Protein AF-0000000075414930 (afdb_homodimer)

Sequence (218 aa):
MKMVICTELYMNYPSLMFMSLPVRLTITGFEFSATAVVAYLRNRVNFCFLEPKNPEESHLKEVYIESEIGDKEKQVLKNVGKLEKFIIDQLRKIIDEDFVFPSYHSIELMKMVICTELYMNYPSLMFMSLPVRLTITGFEFSATAVVAYLRNRVNFCFLEPKNPEESHLKEVYIESEIGDKEKQVLKNVGKLEKFIIDQLRKIIDEDFVFPSYHSIEL

Solvent-accessible surface area (backbone atoms only — not comparable to full-atom values): 11566 Å² total; per-residue (Å²): 106,47,40,39,40,33,35,35,33,35,42,72,54,94,73,75,56,58,54,63,59,39,32,39,37,34,50,75,29,32,36,35,51,49,43,32,39,36,32,50,53,97,66,24,43,35,39,26,27,55,73,51,94,52,78,91,48,64,51,67,36,74,74,38,66,44,35,36,38,48,52,83,94,52,74,64,49,65,58,51,62,70,59,45,53,49,52,51,52,48,52,50,47,49,45,56,62,52,34,18,62,90,32,58,46,78,42,77,113,107,46,41,39,40,33,35,34,34,35,41,72,54,94,71,76,55,58,53,65,59,40,30,40,36,34,49,76,30,34,36,35,50,49,43,30,40,35,31,51,54,97,68,24,43,35,38,26,27,54,74,50,93,52,77,92,46,64,51,68,36,74,73,37,65,44,35,36,38,49,53,84,93,53,74,63,49,66,57,53,61,70,58,45,52,49,51,52,53,48,52,50,47,49,46,56,62,52,35,17,62,90,30,60,48,78,43,77,113

Nearest PDB structures (foldseek):
  5h5a-assembly4_D  TM=6.092E-01  e=1.979E-04  Kluyveromyces lactis NRRL Y-1140
  5gyd-assembly2_D  TM=6.772E-01  e=5.408E-04  Saccharomyces cerevisiae S288C
  5gyd-assembly1_B  TM=6.536E-01  e=6.762E-04  Saccharomyces cerevisiae S288C
  5h5a-assembly4_D  TM=6.102E-01  e=1.969E-04  Kluyveromyces lactis NRRL Y-1140
  5gyd-assembly2_D  TM=6.774E-01  e=7.487E-04  Saccharomyces cerevisiae S288C

pLDDT: mean 85.49, std 13.08, range [46.28, 97.0]

Secondary structure (DSSP, 8-state):
-EEEEEEEEEE-SSS--B----EEEEEEEEEEEEEEEEEEETTEEEEEEPPPSSTTS-SEEEEEEEEEES-TTS--EE--HHHHHHHHHHHHHHHHHHTBTT--EEEE-/-EEEEEEEEEE-SSS--B----EEEEEEEEEEEEEEEEEEETTEEEEEEPPPSSTTS-SEEEEEEEEEES-TTS--EE--HHHHHHHHHHHHHHHHHHTBTT--EEEE-

Radius of gyration: 18.95 Å; Cα contacts (8 Å, |Δi|>4): 459; chains: 2; bounding box: 39×65×50 Å

Foldseek 3Di:
DWDKDWDFAFDVDPPRPGPGFTKIKTWDDKAADFDKDWDDDPQKIKIATEQDPDNVDFRIPDIDMKMWTDDPVDDIDICPPVVVVVVVVVVRVCNCPAGYPPHIDMDGD/DWDKDWDFAFDPDPPRPGPGFTKIKTKDDKAADFDKDWDDDPQKIKIATEQDPDNVDFRIPDIDMKMWTDDPVDDIDICPPVVVVVVVVVVRVCNCPAGYPPHIDMDGD

Organism: Rhizophagus irregularis (strain DAOM 181602 / DAOM 197198 / MUCL 43194) (NCBI:txid747089)

InterPro domains:
  IPR027532 Mitochondrial distribution and morphology protein 12 [PF26544] (2-50)
  IPR027532 Mitochondrial distribution and morphology protein 12 [PF26544] (60-107)
  IPR027532 Mitochondrial distribution and morphology protein 12 [PTHR28204] (2-108)
  IPR031468 Synaptotagmin-like mitochondrial-lipid-binding domain [PS51847] (1-109)

Structure (mmCIF, N/CA/C/O backbone):
data_AF-0000000075414930-model_v1
#
loop_
_entity.id
_entity.type
_entity.pdbx_description
1 polymer 'SMP-LTD domain-containing protein'
#
loop_
_atom_site.group_PDB
_atom_site.id
_atom_site.type_symbol
_atom_site.label_atom_id
_atom_site.label_alt_id
_atom_site.label_comp_id
_atom_site.label_asym_id
_atom_site.label_entity_id
_atom_site.label_seq_id
_atom_site.pdbx_PDB_ins_code
_atom_site.Cartn_x
_atom_site.Cartn_y
_atom_site.Cartn_z
_atom_site.occupancy
_atom_site.B_iso_or_equiv
_atom_site.auth_seq_id
_atom_site.auth_comp_id
_atom_site.auth_asym_id
_atom_site.auth_atom_id
_atom_site.pdbx_PDB_model_num
ATOM 1 N N . MET A 1 1 ? 3.076 -6.59 13.852 1 91 1 MET A N 1
ATOM 2 C CA . MET A 1 1 ? 2.791 -5.695 12.734 1 91 1 MET A CA 1
ATOM 3 C C . MET A 1 1 ? 2.58 -4.266 13.219 1 91 1 MET A C 1
ATOM 5 O O . MET A 1 1 ? 1.853 -4.035 14.188 1 91 1 MET A O 1
ATOM 9 N N . LYS A 1 2 ? 3.371 -3.324 12.68 1 92.12 2 LYS A N 1
ATOM 10 C CA . LYS A 1 2 ? 3.318 -1.921 13.078 1 92.12 2 LYS A CA 1
ATOM 11 C C . LYS A 1 2 ? 3.336 -1.001 11.859 1 92.12 2 LYS A C 1
ATOM 13 O O . LYS A 1 2 ? 4.121 -1.207 10.93 1 92.12 2 LYS A O 1
ATOM 18 N N . MET A 1 3 ? 2.4 0.015 11.859 1 94.31 3 MET A N 1
ATOM 19 C CA . MET A 1 3 ? 2.359 1.008 10.789 1 94.31 3 MET A CA 1
ATOM 20 C C . MET A 1 3 ? 2.197 2.414 11.359 1 94.31 3 MET A C 1
ATOM 22 O O . MET A 1 3 ? 1.184 2.721 11.992 1 94.31 3 MET A O 1
ATOM 26 N N . VAL A 1 4 ? 3.199 3.283 11.039 1 94.94 4 VAL A N 1
ATOM 27 C CA . VAL A 1 4 ? 3.168 4.664 11.508 1 94.94 4 VAL A CA 1
ATOM 28 C C . VAL A 1 4 ? 3.439 5.609 10.336 1 94.94 4 VAL A C 1
ATOM 30 O O . VAL A 1 4 ? 4.434 5.457 9.625 1 94.94 4 VAL A O 1
ATOM 33 N N . ILE A 1 5 ? 2.531 6.504 10.164 1 93.44 5 ILE A N 1
ATOM 34 C CA . ILE A 1 5 ? 2.684 7.5 9.109 1 93.44 5 ILE A CA 1
ATOM 35 C C . ILE A 1 5 ? 2.631 8.906 9.719 1 93.44 5 ILE A C 1
ATOM 37 O O . ILE A 1 5 ? 1.715 9.227 10.477 1 93.44 5 ILE A O 1
ATOM 41 N N . CYS A 1 6 ? 3.561 9.711 9.414 1 89.5 6 CYS A N 1
ATOM 42 C CA . CYS A 1 6 ? 3.549 11.133 9.75 1 89.5 6 CYS A CA 1
ATOM 43 C C . CYS A 1 6 ? 3.314 11.984 8.508 1 89.5 6 CYS A C 1
ATOM 45 O O . CYS A 1 6 ? 3.637 11.57 7.395 1 89.5 6 CYS A O 1
ATOM 47 N N . THR A 1 7 ? 2.711 13.117 8.742 1 87.44 7 THR A N 1
ATOM 48 C CA . THR A 1 7 ? 2.375 13.898 7.551 1 87.44 7 THR A CA 1
ATOM 49 C C . THR A 1 7 ? 2.982 15.297 7.629 1 87.44 7 THR A C 1
ATOM 51 O O . THR A 1 7 ? 3.174 15.836 8.719 1 87.44 7 THR A O 1
ATOM 54 N N . GLU A 1 8 ? 3.373 15.727 6.43 1 79.06 8 GLU A N 1
ATOM 55 C CA . GLU A 1 8 ? 3.627 17.141 6.188 1 79.06 8 GLU A CA 1
ATOM 56 C C . GLU A 1 8 ? 2.66 17.703 5.152 1 79.06 8 GLU A C 1
ATOM 58 O O . GLU A 1 8 ? 2.502 17.141 4.07 1 79.06 8 GLU A O 1
ATOM 63 N N . LEU A 1 9 ? 1.907 18.734 5.527 1 73.19 9 LEU A N 1
ATOM 64 C CA . LEU A 1 9 ? 0.874 19.281 4.656 1 73.19 9 LEU A CA 1
ATOM 65 C C . LEU A 1 9 ? 1.37 20.547 3.947 1 73.19 9 LEU A C 1
ATOM 67 O O . LEU A 1 9 ? 1.964 21.422 4.578 1 73.19 9 LEU A O 1
ATOM 71 N N . TYR A 1 10 ? 1.312 20.469 2.52 1 69.38 10 TYR A N 1
ATOM 7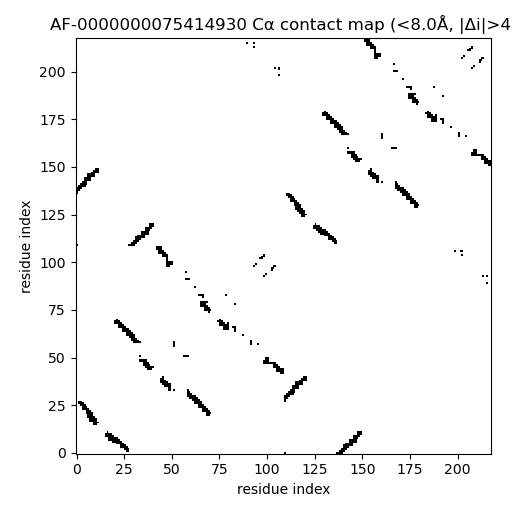2 C CA . TYR A 1 10 ? 1.642 21.641 1.718 1 69.38 10 TYR A CA 1
ATOM 73 C C . TYR A 1 10 ? 0.409 22.172 0.993 1 69.38 10 TYR A C 1
ATOM 75 O O . TYR A 1 10 ? -0.336 21.406 0.382 1 69.38 10 TYR A O 1
ATOM 83 N N . MET A 1 11 ? -0.111 23.359 1.287 1 60.22 11 MET A N 1
ATOM 84 C CA . MET A 1 11 ? -1.238 23.984 0.598 1 60.22 11 MET A CA 1
ATOM 85 C C . MET A 1 11 ? -0.773 25.156 -0.257 1 60.22 11 MET A C 1
ATOM 87 O O . MET A 1 11 ? 0.213 25.812 0.072 1 60.22 11 MET A O 1
ATOM 91 N N . ASN A 1 12 ? -0.98 25.141 -1.699 1 56.88 12 ASN A N 1
ATOM 92 C CA . ASN A 1 12 ? -0.657 26.281 -2.547 1 56.88 12 ASN A CA 1
ATOM 93 C C . ASN A 1 12 ? -1.523 27.5 -2.211 1 56.88 12 ASN A C 1
ATOM 95 O O . ASN A 1 12 ? -2.58 27.688 -2.811 1 56.88 12 ASN A O 1
ATOM 99 N N . TYR A 1 13 ? -2.135 27.812 -1.209 1 50.53 13 TYR A N 1
ATOM 100 C CA . TYR A 1 13 ? -2.625 29.188 -1.205 1 50.53 13 TYR A CA 1
ATOM 101 C C . TYR A 1 13 ? -1.525 30.156 -1.614 1 50.53 13 TYR A C 1
ATOM 103 O O . TYR A 1 13 ? -0.339 29.812 -1.557 1 50.53 13 TYR A O 1
ATOM 111 N N . PRO A 1 14 ? -1.847 31.672 -1.821 1 48.75 14 PRO A N 1
ATOM 112 C CA . PRO A 1 14 ? -0.741 32.531 -2.254 1 48.75 14 PRO A CA 1
ATOM 113 C C . PRO A 1 14 ? 0.62 32.031 -1.78 1 48.75 14 PRO A C 1
ATOM 115 O O . PRO A 1 14 ? 1.526 31.828 -2.594 1 48.75 14 PRO A O 1
ATOM 118 N N . SER A 1 15 ? 1.291 32.562 -0.778 1 46.41 15 SER A N 1
ATOM 119 C CA . SER A 1 15 ? 2.672 32.312 -0.384 1 46.41 15 SER A CA 1
ATOM 120 C C . SER A 1 15 ? 2.859 30.859 0.04 1 46.41 15 SER A C 1
ATOM 122 O O . SER A 1 15 ? 1.975 30.266 0.664 1 46.41 15 SER A O 1
ATOM 124 N N . LEU A 1 16 ? 3.619 29.875 -0.662 1 46.28 16 LEU A N 1
ATOM 125 C CA . LEU A 1 16 ? 4.082 28.5 -0.523 1 46.28 16 LEU A CA 1
ATOM 126 C C . LEU A 1 16 ? 4.16 28.094 0.946 1 46.28 16 LEU A C 1
ATOM 128 O O . LEU A 1 16 ? 5.168 27.547 1.391 1 46.28 16 LEU A O 1
ATOM 132 N N . MET A 1 17 ? 3.611 28.891 1.815 1 47.84 17 MET A N 1
ATOM 133 C CA . MET A 1 17 ? 3.934 28.531 3.195 1 47.84 17 MET A CA 1
ATOM 134 C C . MET A 1 17 ? 3.373 27.156 3.551 1 47.84 17 MET A C 1
ATOM 136 O O . MET A 1 17 ? 2.197 26.891 3.307 1 47.84 17 MET A O 1
ATOM 140 N N . PHE A 1 18 ? 4.242 26.188 3.584 1 49.25 18 PHE A N 1
ATOM 141 C CA . PHE A 1 18 ? 4.043 24.828 4.078 1 49.25 18 PHE A CA 1
ATOM 142 C C . PHE A 1 18 ? 3.553 24.844 5.52 1 49.25 18 PHE A C 1
ATOM 144 O O . PHE A 1 18 ? 4.094 25.562 6.359 1 49.25 18 PHE A O 1
ATOM 151 N N . MET A 1 19 ? 2.324 24.969 5.836 1 53.91 19 MET A N 1
ATOM 152 C CA . MET A 1 19 ? 2.004 24.672 7.227 1 53.91 19 MET A CA 1
ATOM 153 C C . MET A 1 19 ? 2.098 23.172 7.496 1 53.91 19 MET A C 1
ATOM 155 O O . MET A 1 19 ? 1.591 22.375 6.719 1 53.91 19 MET A O 1
ATOM 159 N N . SER A 1 20 ? 3.236 22.766 8.062 1 54.75 20 SER A N 1
ATOM 160 C CA . SER A 1 20 ? 3.459 21.391 8.469 1 54.75 20 SER A CA 1
ATOM 161 C C . SER A 1 20 ? 2.535 20.984 9.617 1 54.75 20 SER A C 1
ATOM 163 O O . SER A 1 20 ? 2.623 21.547 10.711 1 54.75 20 SER A O 1
ATOM 165 N N . LEU A 1 21 ? 1.219 20.891 9.484 1 67.88 21 LEU A N 1
ATOM 166 C CA . LEU A 1 21 ? 0.485 20.234 10.562 1 67.88 21 LEU A CA 1
ATOM 167 C C . LEU A 1 21 ? 0.916 18.781 10.711 1 67.88 21 LEU A C 1
ATOM 169 O O . LEU A 1 21 ? 0.531 17.922 9.906 1 67.88 21 LEU A O 1
ATOM 173 N N . PRO A 1 22 ? 1.883 18.672 11.688 1 77.56 22 PRO A N 1
ATOM 174 C CA . PRO A 1 22 ? 2.35 17.297 11.867 1 77.56 22 PRO A CA 1
ATOM 175 C C . PRO A 1 22 ? 1.245 16.359 12.336 1 77.56 22 PRO A C 1
ATOM 177 O O . PRO A 1 22 ? 0.6 16.625 13.359 1 77.56 22 PRO A O 1
ATOM 180 N N . VAL A 1 23 ? 0.784 15.516 11.586 1 87.5 23 VAL A N 1
ATOM 181 C CA . VAL A 1 23 ? -0.177 14.477 11.93 1 87.5 23 VAL A CA 1
ATOM 182 C C . VAL A 1 23 ? 0.527 13.117 12 1 87.5 23 VAL A C 1
ATOM 184 O O . VAL A 1 23 ? 1.297 12.766 11.102 1 87.5 23 VAL A O 1
ATOM 187 N N . ARG A 1 24 ? 0.397 12.586 13.141 1 91.25 24 ARG A N 1
ATOM 188 C CA . ARG A 1 24 ? 0.875 11.219 13.289 1 91.25 24 ARG A CA 1
ATOM 189 C C . ARG A 1 24 ? -0.285 10.227 13.266 1 91.25 24 ARG A C 1
ATOM 191 O O . ARG A 1 24 ? -1.223 10.336 14.055 1 91.25 24 ARG A O 1
ATOM 198 N N . LEU A 1 25 ? -0.209 9.328 12.359 1 94.81 25 LEU A N 1
ATOM 199 C CA . LEU A 1 25 ? -1.215 8.273 12.234 1 94.81 25 LEU A CA 1
ATOM 200 C C . LEU A 1 25 ? -0.625 6.914 12.578 1 94.81 25 LEU A C 1
ATOM 202 O O . LEU A 1 25 ? 0.429 6.539 12.062 1 94.81 25 LEU A O 1
ATOM 206 N N . THR A 1 26 ? -1.233 6.266 13.477 1 95.88 26 THR A N 1
ATOM 207 C CA . THR A 1 26 ? -0.878 4.891 13.805 1 95.88 26 THR A CA 1
ATOM 208 C C . THR A 1 26 ? -2.018 3.939 13.461 1 95.88 26 THR A C 1
ATOM 210 O O . THR A 1 26 ? -3.119 4.055 14 1 95.88 26 THR A O 1
ATOM 213 N N . ILE A 1 27 ? -1.686 3.047 12.539 1 96.19 27 ILE A N 1
ATOM 214 C CA . ILE A 1 27 ? -2.68 2.027 12.219 1 96.19 27 ILE A CA 1
ATOM 215 C C . ILE A 1 27 ? -2.557 0.865 13.203 1 96.19 27 ILE A C 1
ATOM 217 O O . ILE A 1 27 ? -1.531 0.181 13.242 1 96.19 27 ILE A O 1
ATOM 221 N N . THR A 1 28 ? -3.639 0.605 13.938 1 95.06 28 THR A N 1
ATOM 222 C CA . THR A 1 28 ? -3.57 -0.371 15.023 1 95.06 28 THR A CA 1
ATOM 223 C C . THR A 1 28 ? -4.301 -1.654 14.641 1 95.06 28 THR A C 1
ATOM 225 O O . THR A 1 28 ? -4.176 -2.674 15.32 1 95.06 28 THR A O 1
ATOM 228 N N . GLY A 1 29 ? -5.012 -1.646 13.633 1 94.94 29 GLY A N 1
ATOM 229 C CA . GLY A 1 29 ? -5.719 -2.818 13.141 1 94.94 29 GLY A CA 1
ATOM 230 C C . GLY A 1 29 ? -6.184 -2.68 11.703 1 94.94 29 GLY A C 1
ATOM 231 O O . GLY A 1 29 ? -6.527 -1.583 11.258 1 94.94 29 GLY A O 1
ATOM 232 N N . PHE A 1 30 ? -6.129 -3.873 11.039 1 96.12 30 PHE A N 1
ATOM 233 C CA . PHE A 1 30 ? -6.758 -3.953 9.727 1 96.12 30 PHE A CA 1
ATOM 234 C C . PHE A 1 30 ? -6.852 -5.402 9.258 1 96.12 30 PHE A C 1
ATOM 236 O O . PHE A 1 30 ? -6.188 -6.281 9.805 1 96.12 30 PHE A O 1
ATOM 243 N N . GLU A 1 31 ? -7.742 -5.574 8.273 1 96.56 31 GLU A N 1
ATOM 244 C CA . GLU A 1 31 ? -7.816 -6.828 7.527 1 96.56 31 GLU A CA 1
ATOM 245 C C . GLU A 1 31 ? -7.742 -6.574 6.023 1 96.56 31 GLU A C 1
ATOM 247 O O . GLU A 1 31 ? -8.508 -5.773 5.488 1 96.56 31 GLU A O 1
ATOM 252 N N . PHE A 1 32 ? -6.793 -7.254 5.391 1 96.5 32 PHE A N 1
ATOM 253 C CA . PHE A 1 32 ? -6.641 -7.137 3.945 1 96.5 32 PHE A CA 1
ATOM 254 C C . PHE A 1 32 ? -6.598 -8.516 3.293 1 96.5 32 PHE A C 1
ATOM 256 O O . PHE A 1 32 ? -5.832 -9.383 3.715 1 96.5 32 PHE A O 1
ATOM 263 N N . SER A 1 33 ? -7.395 -8.758 2.357 1 95 33 SER A N 1
ATOM 264 C CA . SER A 1 33 ? -7.414 -9.984 1.569 1 95 33 SER A CA 1
ATOM 265 C C . SER A 1 33 ? -7.727 -9.695 0.104 1 95 33 SER A C 1
ATOM 267 O O . SER A 1 33 ? -8.672 -8.969 -0.202 1 95 33 SER A O 1
ATOM 269 N N . ALA A 1 34 ? -6.926 -10.227 -0.75 1 94.44 34 ALA A N 1
ATOM 270 C CA . ALA A 1 34 ? -7.113 -9.969 -2.176 1 94.44 34 ALA A CA 1
ATOM 271 C C . ALA A 1 34 ? -6.527 -11.094 -3.021 1 94.44 34 ALA A C 1
ATOM 273 O O . ALA A 1 34 ? -5.691 -11.867 -2.545 1 94.44 34 ALA A O 1
ATOM 274 N N . THR A 1 35 ? -7.008 -11.234 -4.172 1 90.88 35 THR A N 1
ATOM 275 C CA . THR A 1 35 ? -6.418 -12.109 -5.18 1 90.88 35 THR A CA 1
ATOM 276 C C . THR A 1 35 ? -5.625 -11.297 -6.199 1 90.88 35 THR A C 1
ATOM 278 O O . THR A 1 35 ? -6.176 -10.406 -6.848 1 90.88 35 THR A O 1
ATOM 281 N N . ALA A 1 36 ? -4.414 -11.602 -6.312 1 91.88 36 ALA A N 1
ATOM 282 C CA . ALA A 1 36 ? -3.545 -10.914 -7.266 1 91.88 36 ALA A CA 1
ATOM 283 C C . ALA A 1 36 ? -3.385 -11.727 -8.547 1 91.88 36 ALA A C 1
ATOM 285 O O . ALA A 1 36 ? -3.266 -12.953 -8.508 1 91.88 36 ALA A O 1
ATOM 286 N N . VAL A 1 37 ? -3.455 -11.016 -9.617 1 88.38 37 VAL A N 1
ATOM 287 C CA . VAL A 1 37 ? -3.109 -11.578 -10.922 1 88.38 37 VAL A CA 1
ATOM 288 C C . VAL A 1 37 ? -1.703 -11.141 -11.32 1 88.38 37 VAL A C 1
ATOM 290 O O . VAL A 1 37 ? -1.386 -9.945 -11.273 1 88.38 37 VAL A O 1
ATOM 293 N N . VAL A 1 38 ? -0.914 -12.148 -11.609 1 87.38 38 VAL A N 1
ATOM 294 C CA . VAL A 1 38 ? 0.469 -11.867 -11.984 1 87.38 38 VAL A CA 1
ATOM 295 C C . VAL A 1 38 ? 0.742 -12.383 -13.391 1 87.38 38 VAL A C 1
ATOM 297 O O . VAL A 1 38 ? 0.419 -13.531 -13.719 1 87.38 38 VAL A O 1
ATOM 300 N N . ALA A 1 39 ? 1.22 -11.477 -14.188 1 84.5 39 ALA A N 1
ATOM 301 C CA . ALA A 1 39 ? 1.587 -11.852 -15.547 1 84.5 39 ALA A CA 1
ATOM 302 C C . ALA A 1 39 ? 3.055 -11.539 -15.828 1 84.5 39 ALA A C 1
ATOM 304 O O . ALA A 1 39 ? 3.559 -10.484 -15.422 1 84.5 39 ALA A O 1
ATOM 305 N N . TYR A 1 40 ? 3.678 -12.461 -16.328 1 82.38 40 TYR A N 1
ATOM 306 C CA . TYR A 1 40 ? 5.059 -12.273 -16.766 1 82.38 40 TYR A CA 1
ATOM 307 C C . TYR A 1 40 ? 5.141 -12.07 -18.266 1 82.38 40 TYR A C 1
ATOM 309 O O . TYR A 1 40 ? 4.84 -12.977 -19.047 1 82.38 40 TYR A O 1
ATOM 317 N N . LEU A 1 41 ? 5.461 -10.805 -18.625 1 78.81 41 LEU A N 1
ATOM 318 C CA . LEU A 1 41 ? 5.555 -10.445 -20.031 1 78.81 41 LEU A CA 1
ATOM 319 C C . LEU A 1 41 ? 6.852 -9.688 -20.312 1 78.81 41 LEU A C 1
ATOM 321 O O . LEU A 1 41 ? 7.113 -8.648 -19.719 1 78.81 41 LEU A O 1
ATOM 325 N N . ARG A 1 42 ? 7.746 -10.086 -21.391 1 80.31 42 ARG A N 1
ATOM 326 C CA . ARG A 1 42 ? 8.945 -9.391 -21.844 1 80.31 42 ARG A CA 1
ATOM 327 C C . ARG A 1 42 ? 9.805 -8.945 -20.672 1 80.31 42 ARG A C 1
ATOM 329 O O . ARG A 1 42 ? 10.156 -7.773 -20.562 1 80.31 42 ARG A O 1
ATOM 336 N N . ASN A 1 43 ? 10.117 -9.688 -19.703 1 83.19 43 ASN A N 1
ATOM 337 C CA . ASN A 1 43 ? 11.031 -9.461 -18.578 1 83.19 43 ASN A CA 1
ATOM 338 C C . ASN A 1 43 ? 10.391 -8.586 -17.5 1 83.19 43 ASN A C 1
ATOM 340 O O . ASN A 1 43 ? 11.094 -7.961 -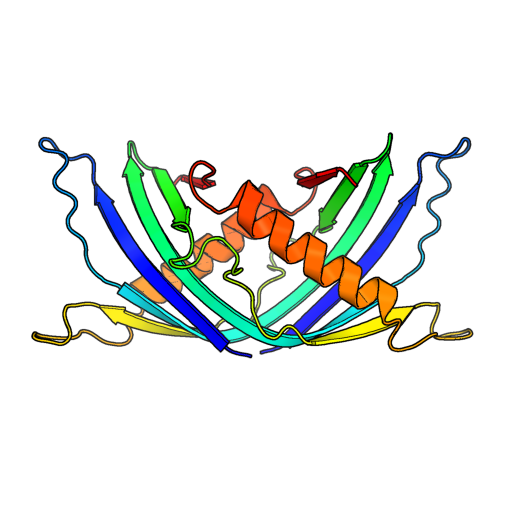16.703 1 83.19 43 ASN A O 1
ATOM 344 N N . ARG A 1 44 ? 9.062 -8.438 -17.641 1 84.62 44 ARG A N 1
ATOM 345 C CA . ARG A 1 44 ? 8.344 -7.648 -16.641 1 84.62 44 ARG A CA 1
ATOM 346 C C . ARG A 1 44 ? 7.293 -8.492 -15.93 1 84.62 44 ARG A C 1
ATOM 348 O O . ARG A 1 44 ? 6.723 -9.406 -16.516 1 84.62 44 ARG A O 1
ATOM 355 N N . VAL A 1 45 ? 7.23 -8.242 -14.75 1 85.88 45 VAL A N 1
ATOM 356 C CA . VAL A 1 45 ? 6.125 -8.789 -13.977 1 85.88 45 VAL A CA 1
ATOM 357 C C . VAL A 1 45 ? 5.047 -7.727 -13.781 1 85.88 45 VAL A C 1
ATOM 359 O O . VAL A 1 45 ? 5.32 -6.645 -13.258 1 85.88 45 VAL A O 1
ATOM 362 N N . ASN A 1 46 ? 3.857 -7.988 -14.281 1 87.94 46 ASN A N 1
ATOM 363 C CA . ASN A 1 46 ? 2.691 -7.129 -14.102 1 87.94 46 ASN A CA 1
ATOM 364 C C . ASN A 1 46 ? 1.736 -7.695 -13.055 1 87.94 46 ASN A C 1
ATOM 366 O O . ASN A 1 46 ? 1.503 -8.906 -13.008 1 87.94 46 ASN A O 1
ATOM 370 N N . PHE A 1 47 ? 1.316 -6.828 -12.195 1 90.56 47 PHE A N 1
ATOM 371 C CA . PHE A 1 47 ? 0.461 -7.34 -11.133 1 90.56 47 PHE A CA 1
ATOM 372 C C . PHE A 1 47 ? -0.691 -6.379 -10.859 1 90.56 47 PHE A C 1
ATOM 374 O O . PHE A 1 47 ? -0.522 -5.16 -10.93 1 90.56 47 PHE A O 1
ATOM 381 N N . CYS A 1 48 ? -1.897 -6.926 -10.609 1 92.62 48 CYS A N 1
ATOM 382 C CA . CYS A 1 48 ? -3.053 -6.195 -10.102 1 92.62 48 CYS A CA 1
ATOM 383 C C . CYS A 1 48 ? -3.908 -7.086 -9.203 1 92.62 48 CYS A C 1
ATOM 385 O O . CYS A 1 48 ? -3.689 -8.297 -9.133 1 92.62 48 CYS A O 1
ATOM 387 N N . PHE A 1 49 ? -4.742 -6.488 -8.469 1 94.5 49 PHE A N 1
ATOM 388 C CA . PHE A 1 49 ? -5.73 -7.27 -7.734 1 94.5 49 PHE A CA 1
ATOM 389 C C . PHE A 1 49 ? -7.016 -7.418 -8.547 1 94.5 49 PHE A C 1
ATOM 391 O O . PHE A 1 49 ? -7.418 -6.492 -9.25 1 94.5 49 PHE A O 1
ATOM 398 N N . LEU A 1 50 ? -7.645 -8.547 -8.422 1 92.75 50 LEU A N 1
ATOM 399 C CA . LEU A 1 50 ? -8.992 -8.703 -8.953 1 92.75 50 LEU A CA 1
ATOM 400 C C . LEU A 1 50 ? -10 -7.914 -8.125 1 92.75 50 LEU A C 1
ATOM 402 O O . LEU A 1 50 ? -9.758 -7.645 -6.945 1 92.75 50 LEU A O 1
ATOM 406 N N . GLU A 1 51 ? -11.055 -7.582 -8.727 1 94 51 GLU A N 1
ATOM 407 C CA . GLU A 1 51 ? -12.148 -6.973 -7.973 1 94 51 GLU A CA 1
ATOM 408 C C . GLU A 1 51 ? -12.664 -7.91 -6.887 1 94 51 GLU A C 1
ATOM 410 O O . GLU A 1 51 ? -12.719 -9.125 -7.086 1 94 51 GLU A O 1
ATOM 415 N N . PRO A 1 52 ? -13.086 -7.309 -5.773 1 93.19 52 PRO A N 1
ATOM 416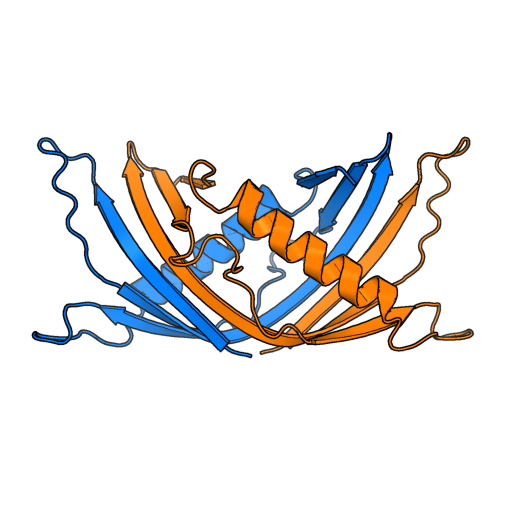 C CA . PRO A 1 52 ? -13.711 -8.172 -4.773 1 93.19 52 PRO A CA 1
ATOM 417 C C . PRO A 1 52 ? -14.969 -8.867 -5.297 1 93.19 52 PRO A C 1
ATOM 419 O O . PRO A 1 52 ? -15.609 -8.367 -6.227 1 93.19 52 PRO A O 1
ATOM 422 N N . LYS A 1 53 ? -15.188 -10.023 -4.691 1 90.44 53 LYS A N 1
ATOM 423 C CA . LYS A 1 53 ? -16.391 -10.742 -5.066 1 90.44 53 LYS A CA 1
ATOM 424 C C . LYS A 1 53 ? -17.625 -9.859 -4.926 1 90.44 53 LYS A C 1
ATOM 426 O O . LYS A 1 53 ? -18.5 -9.859 -5.793 1 90.44 53 LYS A O 1
ATOM 431 N N . ASN A 1 54 ? -17.688 -9.172 -3.816 1 93.25 54 ASN A N 1
ATOM 432 C CA . ASN A 1 54 ? -18.656 -8.117 -3.613 1 93.25 54 ASN A CA 1
ATOM 433 C C . ASN A 1 54 ? -18.078 -6.738 -3.936 1 93.25 54 ASN A C 1
ATOM 435 O O . ASN A 1 54 ? -17.266 -6.211 -3.174 1 93.25 54 ASN A O 1
ATOM 439 N N . PRO A 1 55 ? -18.516 -6.094 -5.043 1 88.44 55 PRO A N 1
ATOM 440 C CA . PRO A 1 55 ? -17.938 -4.824 -5.5 1 88.44 55 PRO A CA 1
ATOM 441 C C . PRO A 1 55 ? -18.125 -3.695 -4.488 1 88.44 55 PRO A C 1
ATOM 443 O O . PRO A 1 55 ? -17.422 -2.686 -4.547 1 88.44 55 PRO A O 1
ATOM 446 N N . GLU A 1 56 ? -19.078 -3.828 -3.623 1 90.5 56 GLU A N 1
ATOM 447 C CA . GLU A 1 56 ? -19.328 -2.799 -2.621 1 90.5 56 GLU A CA 1
ATOM 448 C C . GLU A 1 56 ? -18.359 -2.92 -1.446 1 90.5 56 GLU A C 1
ATOM 450 O O . GLU A 1 56 ? -18.312 -2.039 -0.585 1 90.5 56 GLU A O 1
ATOM 455 N N . GLU A 1 57 ? -17.609 -3.975 -1.53 1 93.44 57 GLU A N 1
ATOM 456 C CA . GLU A 1 57 ? -16.688 -4.211 -0.43 1 93.44 57 GLU A CA 1
ATOM 457 C C . GLU A 1 57 ? -15.25 -3.887 -0.84 1 93.44 57 GLU A C 1
ATOM 459 O O . GLU A 1 57 ? -14.867 -4.09 -1.994 1 93.44 57 GLU A O 1
ATOM 464 N N . SER A 1 58 ? -14.578 -3.354 0.094 1 94.75 58 SER A N 1
ATOM 465 C CA . SER A 1 58 ? -13.156 -3.088 -0.11 1 94.75 58 SER A CA 1
ATOM 466 C C . SER A 1 58 ? -12.305 -4.27 0.34 1 94.75 58 SER A C 1
ATOM 468 O O . SER A 1 58 ? -12.695 -5.027 1.228 1 94.75 58 SER A O 1
ATOM 470 N N . HIS A 1 59 ? -11.195 -4.461 -0.296 1 96.88 59 HIS A N 1
ATOM 471 C CA . HIS A 1 59 ? -10.227 -5.457 0.16 1 96.88 59 HIS A CA 1
ATOM 472 C C . HIS A 1 59 ? -9.703 -5.113 1.549 1 96.88 59 HIS A C 1
ATOM 474 O O . HIS A 1 59 ? -9.289 -6.004 2.299 1 96.88 59 HIS A O 1
ATOM 480 N N . LEU A 1 60 ? -9.664 -3.842 1.845 1 96.94 60 LEU A N 1
ATOM 481 C CA . LEU A 1 60 ? -9.227 -3.336 3.141 1 96.94 60 LEU A CA 1
ATOM 482 C C . LEU A 1 60 ? -10.398 -3.199 4.102 1 96.94 60 LEU A C 1
ATOM 484 O O . LEU A 1 60 ? -11.266 -2.348 3.908 1 96.94 60 LEU A O 1
ATOM 488 N N . LYS A 1 61 ? -10.43 -4.027 5.074 1 96.69 61 LYS A N 1
ATOM 489 C CA . LYS A 1 61 ? -11.555 -4.062 6.008 1 96.69 61 LYS A CA 1
ATOM 490 C C . LYS A 1 61 ? -11.078 -3.846 7.441 1 96.69 61 LYS A C 1
ATOM 492 O O . LYS A 1 61 ? -9.891 -4.004 7.742 1 96.69 61 LYS A O 1
ATOM 497 N N . GLU A 1 62 ? -11.953 -3.404 8.344 1 96.31 62 GLU A N 1
ATOM 498 C CA . GLU A 1 62 ? -11.727 -3.342 9.781 1 96.31 62 GLU A CA 1
ATOM 499 C C . GLU A 1 62 ? -10.492 -2.518 10.117 1 96.31 62 GLU A C 1
ATOM 501 O O . GLU A 1 62 ? -9.625 -2.963 10.875 1 96.31 62 GLU A O 1
ATOM 506 N N . VAL A 1 63 ? -10.383 -1.362 9.539 1 97 63 VAL A N 1
ATOM 507 C CA . VAL A 1 63 ? -9.219 -0.507 9.742 1 97 63 VAL A CA 1
ATOM 508 C C . VAL A 1 63 ? -9.406 0.336 11 1 97 63 VAL A C 1
ATOM 510 O O . VAL A 1 63 ? -10.445 0.975 11.18 1 97 63 VAL A O 1
ATOM 513 N N . TYR A 1 64 ? -8.461 0.298 11.898 1 96.69 64 TYR A N 1
ATOM 514 C CA . TYR A 1 64 ? -8.398 1.119 13.102 1 96.69 64 TYR A CA 1
ATOM 515 C C . TYR A 1 64 ? -7.176 2.027 13.086 1 96.69 64 TYR A C 1
ATOM 517 O O . TYR A 1 64 ? -6.047 1.554 12.969 1 96.69 64 TYR A O 1
ATOM 525 N N . ILE A 1 65 ? -7.387 3.322 13.195 1 96.12 65 ILE A N 1
ATOM 526 C CA . ILE A 1 65 ? -6.32 4.312 13.133 1 96.12 65 ILE A CA 1
ATOM 527 C C . ILE A 1 65 ? -6.371 5.203 14.375 1 96.12 65 ILE A C 1
ATOM 529 O O . ILE A 1 65 ? -7.449 5.633 14.789 1 96.12 65 ILE A O 1
ATOM 533 N N . GLU A 1 66 ? -5.234 5.355 14.969 1 95.12 66 GLU A N 1
ATOM 534 C CA . GLU A 1 66 ? -5.039 6.375 15.992 1 95.12 66 GLU A CA 1
ATOM 535 C C . GLU A 1 66 ? -4.309 7.594 15.422 1 95.12 66 GLU A C 1
ATOM 537 O O . GLU A 1 66 ? -3.312 7.449 14.711 1 95.12 66 GLU A O 1
ATOM 542 N N . SER A 1 67 ? -4.867 8.766 15.68 1 92.25 67 SER A N 1
ATOM 543 C CA . SER A 1 67 ? -4.262 9.969 15.125 1 92.25 67 SER A CA 1
ATOM 544 C C . SER A 1 67 ? -3.822 10.922 16.234 1 92.25 67 SER A C 1
ATOM 546 O O . SER A 1 67 ? -4.41 10.945 17.312 1 92.25 67 SER A O 1
ATOM 548 N N . GLU A 1 68 ? -2.803 11.516 16 1 90.25 68 GLU A N 1
ATOM 549 C CA . GLU A 1 68 ? -2.289 12.625 16.812 1 90.25 68 GLU A CA 1
ATOM 550 C C . GLU A 1 68 ? -1.954 13.828 15.938 1 90.25 68 GLU A C 1
ATOM 552 O O . GLU A 1 68 ? -1.224 13.711 14.953 1 90.25 68 GLU A O 1
ATOM 557 N N . ILE A 1 69 ? -2.676 14.953 16.312 1 85.38 69 ILE A N 1
ATOM 558 C CA . ILE A 1 69 ? -2.436 16.188 15.586 1 85.38 69 ILE A CA 1
ATOM 559 C C . ILE A 1 69 ? -1.737 17.203 16.484 1 85.38 69 ILE A C 1
ATOM 561 O O . ILE A 1 69 ? -2.205 17.484 17.594 1 85.38 69 ILE A O 1
ATOM 565 N N . GLY A 1 70 ? -0.686 17.812 15.953 1 77.94 70 GLY A N 1
ATOM 566 C CA . GLY A 1 70 ? -0.058 18.891 16.688 1 77.94 70 GLY A CA 1
ATOM 567 C C . GLY A 1 70 ? 1.3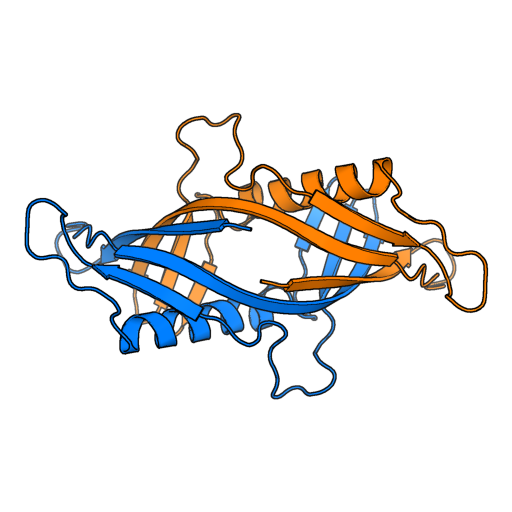7 18.594 17.094 1 77.94 70 GLY A C 1
ATOM 568 O O . GLY A 1 70 ? 1.891 17.516 16.797 1 77.94 70 GLY A O 1
ATOM 569 N N . ASP A 1 71 ? 2.084 19.719 17.672 1 68.75 71 ASP A N 1
ATOM 570 C CA . ASP A 1 71 ? 3.459 19.688 18.156 1 68.75 71 ASP A CA 1
ATOM 571 C C . ASP A 1 71 ? 3.51 19.25 19.625 1 68.75 71 ASP A C 1
ATOM 573 O O . ASP A 1 71 ? 2.744 19.75 20.453 1 68.75 71 ASP A O 1
ATOM 577 N N . LYS A 1 72 ? 4.191 18.109 19.859 1 63.53 72 LYS A N 1
ATOM 578 C CA . LYS A 1 72 ? 4.32 17.578 21.219 1 63.53 72 LYS A CA 1
ATOM 579 C C . LYS A 1 72 ? 4.562 18.688 22.234 1 63.53 72 LYS A C 1
ATOM 581 O O . LYS A 1 72 ? 4.176 18.578 23.391 1 63.53 72 LYS A O 1
ATOM 586 N N . GLU A 1 73 ? 5.312 19.609 21.797 1 60.16 73 GLU A N 1
ATOM 587 C CA . GLU A 1 73 ? 5.648 20.688 22.734 1 60.16 73 GLU A CA 1
ATOM 588 C C . GLU A 1 73 ? 4.434 21.547 23.047 1 60.16 73 GLU A C 1
ATOM 590 O O . GLU A 1 73 ? 4.441 22.312 24.016 1 60.16 73 GLU A O 1
ATOM 595 N N . LYS A 1 74 ? 3.336 21.406 22.281 1 71.62 74 LYS A N 1
ATOM 596 C CA . LYS A 1 74 ? 2.121 22.188 22.5 1 71.62 74 LYS A CA 1
ATOM 597 C C . LYS A 1 74 ? 0.903 21.281 22.656 1 71.62 74 LYS A C 1
ATOM 599 O O . LYS A 1 74 ? 1.036 20.109 23.016 1 71.62 74 LYS A O 1
ATOM 604 N N . GLN A 1 75 ? -0.254 21.703 22.406 1 76.81 75 GLN A N 1
ATOM 605 C CA . GLN A 1 75 ? -1.517 20.984 22.531 1 76.81 75 GLN A CA 1
ATOM 606 C C . GLN A 1 75 ? -1.647 19.906 21.453 1 76.81 75 GLN A C 1
ATOM 608 O O . GLN A 1 75 ? -1.434 20.188 20.281 1 76.81 75 GLN A O 1
ATOM 613 N N . VAL A 1 76 ? -1.611 18.656 21.922 1 80.12 76 VAL A N 1
ATOM 614 C CA . VAL A 1 76 ? -1.776 17.516 21.031 1 80.12 76 VAL A CA 1
ATOM 615 C C . VAL A 1 76 ? -3.23 17.047 21.047 1 80.12 76 VAL A C 1
ATOM 617 O O . VAL A 1 76 ? -3.816 16.875 22.109 1 80.12 76 VAL A O 1
ATOM 620 N N . LEU A 1 77 ? -3.92 17.188 19.812 1 84.38 77 LEU A N 1
ATOM 621 C CA . LEU A 1 77 ? -5.242 16.594 19.656 1 84.38 77 LEU A CA 1
ATOM 622 C C . LEU A 1 77 ? -5.125 15.117 19.266 1 84.38 77 LEU A C 1
ATOM 624 O O . LEU A 1 77 ? -4.375 14.766 18.359 1 84.38 77 LEU A O 1
ATOM 628 N N . LYS A 1 78 ? -5.754 14.297 20.062 1 88.69 78 LYS A N 1
ATOM 629 C CA . LYS A 1 78 ? -5.703 12.859 19.797 1 88.69 78 LYS A CA 1
ATOM 630 C C . LYS A 1 78 ? -7.043 12.352 19.281 1 88.69 78 LYS A C 1
ATOM 632 O O . LYS A 1 78 ? -8.094 12.906 19.594 1 88.69 78 LYS A O 1
ATOM 637 N N . ASN A 1 79 ? -6.957 11.32 18.328 1 88.62 79 ASN A N 1
ATOM 638 C CA . ASN A 1 79 ? -8.102 10.555 17.828 1 88.62 79 ASN A CA 1
ATOM 639 C C . ASN A 1 79 ? -9.148 11.461 17.203 1 88.62 79 ASN A C 1
ATOM 641 O O . ASN A 1 79 ? -10.305 11.492 17.641 1 88.62 79 ASN A O 1
ATOM 645 N N . VAL A 1 80 ? -8.672 12.094 16.25 1 89.06 80 VAL A N 1
ATOM 646 C CA . VAL A 1 80 ? -9.562 12.938 15.461 1 89.06 80 VAL A CA 1
ATOM 647 C C . VAL A 1 80 ? -10.367 12.07 14.5 1 89.06 80 VAL A C 1
ATOM 649 O O . VAL A 1 80 ? -9.883 11.711 13.422 1 89.06 80 VAL A O 1
ATOM 652 N N . GLY A 1 81 ? -11.609 11.742 14.828 1 92.25 81 GLY A N 1
ATOM 653 C CA . GLY A 1 81 ? -12.469 10.789 14.141 1 92.25 81 GLY A CA 1
ATOM 654 C C . GLY A 1 81 ? -12.664 11.117 12.672 1 92.25 81 GLY A C 1
ATOM 655 O O . GLY A 1 81 ? -12.562 10.234 11.812 1 92.25 81 GLY A O 1
ATOM 656 N N . LYS A 1 82 ? -12.969 12.32 12.391 1 90.5 82 LYS A N 1
ATOM 657 C CA . LYS A 1 82 ? -13.227 12.711 11 1 90.5 82 LYS A CA 1
ATOM 658 C C . LYS A 1 82 ? -12 12.492 10.133 1 90.5 82 LYS A C 1
ATOM 660 O O . LYS A 1 82 ? -12.117 12.07 8.977 1 90.5 82 LYS A O 1
ATOM 665 N N . LEU A 1 83 ? -10.82 12.812 10.656 1 87.62 83 LEU A N 1
ATOM 666 C CA . LEU A 1 83 ? -9.57 12.617 9.922 1 87.62 83 LEU A CA 1
ATOM 667 C C . LEU A 1 83 ? -9.312 11.133 9.68 1 87.62 83 LEU A C 1
ATOM 669 O O . LEU A 1 83 ? -8.938 10.734 8.578 1 87.62 83 LEU A O 1
ATOM 673 N N . GLU A 1 84 ? -9.492 10.383 10.688 1 93.88 84 GLU A N 1
ATOM 674 C CA . GLU A 1 84 ? -9.273 8.945 10.586 1 93.88 84 GLU A CA 1
ATOM 675 C C . GLU A 1 84 ? -10.18 8.32 9.539 1 93.88 84 GLU A C 1
ATOM 677 O O . GLU A 1 84 ? -9.734 7.508 8.719 1 93.88 84 GLU A O 1
ATOM 682 N N . LYS A 1 85 ? -11.484 8.727 9.539 1 94.69 85 LYS A N 1
ATOM 683 C CA . LYS A 1 85 ? -12.43 8.227 8.539 1 94.69 85 LYS A CA 1
ATOM 684 C C . LYS A 1 85 ? -12.023 8.656 7.133 1 94.69 85 LYS A C 1
ATOM 686 O O . LYS A 1 85 ? -12.086 7.863 6.195 1 94.69 85 LYS A O 1
ATOM 691 N N . PHE A 1 86 ? -11.594 9.812 7.066 1 90.25 86 PHE A N 1
ATOM 692 C CA . PHE A 1 86 ? -11.141 10.344 5.785 1 90.25 86 PHE A CA 1
ATOM 693 C C . PHE A 1 86 ? -9.953 9.539 5.262 1 90.25 86 PHE A C 1
ATOM 695 O O . PHE A 1 86 ? -9.922 9.164 4.086 1 90.25 86 PHE A O 1
ATOM 702 N N . ILE A 1 87 ? -8.977 9.305 6.078 1 91.94 87 ILE A N 1
ATOM 703 C CA . ILE A 1 87 ? -7.777 8.578 5.691 1 91.94 87 ILE A CA 1
ATOM 704 C C . ILE A 1 87 ? -8.148 7.168 5.238 1 91.94 87 ILE A C 1
ATOM 706 O O . ILE A 1 87 ? -7.641 6.68 4.227 1 91.94 87 ILE A O 1
ATOM 710 N N . ILE A 1 88 ? -9.07 6.547 5.977 1 95.31 88 ILE A N 1
ATOM 711 C CA . ILE A 1 88 ? -9.516 5.203 5.625 1 95.31 88 ILE A CA 1
ATOM 712 C C . ILE A 1 88 ? -10.164 5.215 4.242 1 95.31 88 ILE A C 1
ATOM 714 O O . ILE A 1 88 ? -9.852 4.371 3.398 1 95.31 88 ILE A O 1
ATOM 718 N N . ASP A 1 89 ? -11.016 6.172 4.016 1 93.38 89 ASP A N 1
ATOM 719 C CA . ASP A 1 89 ? -11.688 6.293 2.727 1 93.38 89 ASP A CA 1
ATOM 720 C C . ASP A 1 89 ? -10.68 6.5 1.598 1 93.38 89 ASP A C 1
ATOM 722 O O . ASP A 1 89 ? -10.82 5.918 0.52 1 93.38 89 ASP A O 1
ATOM 726 N N . GLN A 1 90 ? -9.688 7.289 1.845 1 88.62 90 GLN A N 1
ATOM 727 C CA . GLN A 1 90 ? -8.68 7.543 0.82 1 88.62 90 GLN A CA 1
ATOM 728 C C . GLN A 1 90 ? -7.848 6.297 0.548 1 88.62 90 GLN A C 1
ATOM 730 O O . GLN A 1 90 ? -7.488 6.023 -0.599 1 88.62 90 GLN A O 1
ATOM 735 N N . LEU A 1 91 ? -7.484 5.609 1.602 1 92.62 91 LEU A N 1
ATOM 736 C CA . LEU A 1 91 ? -6.73 4.375 1.433 1 92.62 91 LEU A CA 1
ATOM 737 C C . LEU A 1 91 ? -7.508 3.373 0.587 1 92.62 91 LEU A C 1
ATOM 739 O O . LEU A 1 91 ? -6.941 2.738 -0.308 1 92.62 91 LEU A O 1
ATOM 743 N N . ARG A 1 92 ? -8.75 3.248 0.853 1 94.44 92 ARG A N 1
ATOM 744 C CA . ARG A 1 92 ? -9.594 2.354 0.071 1 94.44 92 ARG A CA 1
ATOM 745 C C . ARG A 1 92 ? -9.672 2.805 -1.383 1 94.44 92 ARG A C 1
ATOM 747 O O . ARG A 1 92 ? -9.602 1.982 -2.299 1 94.44 92 ARG A O 1
ATOM 754 N N . LYS A 1 93 ? -9.766 4.062 -1.57 1 91.38 93 LYS A N 1
ATOM 755 C CA . LYS A 1 93 ? -9.828 4.613 -2.92 1 91.38 93 LYS A CA 1
ATOM 756 C C . LYS A 1 93 ? -8.531 4.363 -3.684 1 91.38 93 LYS A C 1
ATOM 758 O O . LYS A 1 93 ? -8.562 4.016 -4.867 1 91.38 93 LYS A O 1
ATOM 763 N N . ILE A 1 94 ? -7.402 4.562 -3.039 1 90.5 94 ILE A N 1
ATOM 764 C CA . ILE A 1 94 ? -6.105 4.336 -3.668 1 90.5 94 ILE A CA 1
ATOM 765 C C . ILE A 1 94 ? -6 2.881 -4.121 1 90.5 94 ILE A C 1
ATOM 767 O O . ILE A 1 94 ? -5.578 2.604 -5.246 1 90.5 94 ILE A O 1
ATOM 771 N N . ILE A 1 95 ? -6.391 1.964 -3.273 1 93.44 95 ILE A N 1
ATOM 772 C CA . ILE A 1 95 ? -6.34 0.545 -3.609 1 93.44 95 ILE A CA 1
ATOM 773 C C . ILE A 1 95 ? -7.254 0.263 -4.801 1 93.44 95 ILE A C 1
ATOM 775 O O . ILE A 1 95 ? -6.84 -0.373 -5.77 1 93.44 95 ILE A O 1
ATOM 779 N N . ASP A 1 96 ? -8.469 0.726 -4.754 1 92.12 96 ASP A N 1
ATOM 780 C CA . ASP A 1 96 ? -9.469 0.456 -5.781 1 92.12 96 ASP A CA 1
ATOM 781 C C . ASP A 1 96 ? -9.047 1.045 -7.125 1 92.12 96 ASP A C 1
ATOM 783 O O . ASP A 1 96 ? -9.203 0.405 -8.164 1 92.12 96 ASP A O 1
ATOM 787 N N . GLU A 1 97 ? -8.43 2.172 -7.094 1 88.94 97 GLU A N 1
ATOM 788 C CA . GLU A 1 97 ? -8.164 2.91 -8.328 1 88.94 97 GLU A CA 1
ATOM 789 C C . GLU A 1 97 ? -6.801 2.551 -8.898 1 88.94 97 GLU A C 1
ATOM 791 O O . GLU A 1 97 ? -6.617 2.547 -10.117 1 88.94 97 GLU A O 1
ATOM 796 N N . ASP A 1 98 ? -5.875 2.215 -8.094 1 88.88 98 ASP A N 1
ATOM 797 C CA . ASP A 1 98 ? -4.512 2.094 -8.594 1 88.88 98 ASP A CA 1
ATOM 798 C C . ASP A 1 98 ? -4.066 0.634 -8.633 1 88.88 98 ASP A C 1
ATOM 800 O O . ASP A 1 98 ? -3.111 0.289 -9.336 1 88.88 98 ASP A O 1
ATOM 804 N N . PHE A 1 99 ? -4.754 -0.208 -7.859 1 92.88 99 PHE A N 1
ATOM 805 C CA . PHE A 1 99 ? -4.195 -1.549 -7.746 1 92.88 99 PHE A CA 1
ATOM 806 C C . PHE A 1 99 ? -5.184 -2.594 -8.242 1 92.88 99 PHE A C 1
ATOM 808 O O . PHE A 1 99 ? -4.816 -3.748 -8.469 1 92.88 99 PHE A O 1
ATOM 815 N N . VAL A 1 100 ? -6.449 -2.191 -8.414 1 94.12 100 VAL A N 1
ATOM 816 C CA . VAL A 1 100 ? -7.461 -3.135 -8.883 1 94.12 100 VAL A CA 1
ATOM 817 C C . VAL A 1 100 ? -7.609 -3.029 -10.398 1 94.12 100 VAL A C 1
ATOM 819 O O . VAL A 1 100 ? -7.605 -1.928 -10.953 1 94.12 100 VAL A O 1
ATOM 822 N N . PHE A 1 101 ? -7.668 -4.199 -11.031 1 92.81 101 PHE A N 1
ATOM 823 C CA . PHE A 1 101 ? -7.898 -4.223 -12.469 1 92.81 101 PHE A CA 1
ATOM 824 C C . PHE A 1 101 ? -9 -3.246 -12.859 1 92.81 101 PHE A C 1
ATOM 826 O O . PHE A 1 101 ? -10.039 -3.176 -12.188 1 92.81 101 PHE A O 1
ATOM 833 N N . PRO A 1 102 ? -8.789 -2.471 -13.812 1 92.38 102 PRO A N 1
ATOM 834 C CA . PRO A 1 102 ? -7.84 -2.586 -14.922 1 92.38 102 PRO A CA 1
ATOM 835 C C . PRO A 1 102 ? -6.516 -1.879 -14.641 1 92.38 102 PRO A C 1
ATOM 837 O O . PRO A 1 102 ? -5.613 -1.891 -15.484 1 92.38 102 PRO A O 1
ATOM 840 N N . SER A 1 103 ? -6.27 -1.203 -13.523 1 90.25 103 SER A N 1
ATOM 841 C CA . SER A 1 103 ? -4.973 -0.646 -13.164 1 90.25 103 SER A CA 1
ATOM 842 C C . SER A 1 103 ? -3.984 -1.745 -12.789 1 90.25 103 SER A C 1
ATOM 844 O O . SER A 1 103 ? -4.383 -2.809 -12.305 1 90.25 103 SER A O 1
ATOM 846 N N . TYR A 1 104 ? -2.754 -1.473 -13.125 1 90.31 104 TYR A N 1
ATOM 847 C CA . TYR A 1 104 ? -1.731 -2.451 -12.773 1 90.31 104 TYR A CA 1
ATOM 848 C C . TYR A 1 104 ? -0.385 -1.775 -12.547 1 90.31 104 TYR A C 1
ATOM 850 O O . TYR A 1 104 ? -0.198 -0.611 -12.906 1 90.31 104 TYR A O 1
ATOM 858 N N . HIS A 1 105 ? 0.456 -2.51 -11.875 1 89.44 105 HIS A N 1
ATOM 859 C CA . HIS A 1 105 ? 1.842 -2.102 -11.68 1 89.44 105 HIS A CA 1
ATOM 860 C C . HIS A 1 105 ? 2.803 -3.059 -12.375 1 89.44 105 HIS A C 1
ATOM 862 O O . HIS A 1 105 ? 2.502 -4.246 -12.523 1 89.44 105 HIS A O 1
ATOM 868 N N . SER A 1 106 ? 3.9 -2.471 -12.82 1 88.56 106 SER A N 1
ATOM 869 C CA . SER A 1 106 ? 4.898 -3.244 -13.547 1 88.56 106 SER A CA 1
ATOM 870 C C . SER A 1 106 ? 6.285 -3.076 -12.938 1 88.56 106 SER A C 1
ATOM 872 O O . SER A 1 106 ? 6.668 -1.972 -12.547 1 88.56 106 SER A O 1
ATOM 874 N N . ILE A 1 107 ? 6.93 -4.23 -12.789 1 86.69 107 ILE A N 1
ATOM 875 C CA . ILE A 1 107 ? 8.297 -4.203 -12.281 1 86.69 107 ILE A CA 1
ATOM 876 C C . ILE A 1 107 ? 9.211 -4.965 -13.234 1 86.69 107 ILE A C 1
ATOM 878 O O . ILE A 1 107 ? 8.875 -6.062 -13.688 1 86.69 107 ILE A O 1
ATOM 882 N N . GLU A 1 108 ? 10.211 -4.266 -13.547 1 85.88 108 GLU A N 1
ATOM 883 C CA . GLU A 1 108 ? 11.211 -4.945 -14.359 1 85.88 108 GLU A CA 1
ATOM 884 C C . GLU A 1 108 ? 12.078 -5.867 -13.508 1 85.88 108 GLU A C 1
ATOM 886 O O . GLU A 1 108 ? 12.469 -5.508 -12.398 1 85.88 108 GLU A O 1
ATOM 891 N N . LEU A 1 109 ? 12.258 -7.086 -13.922 1 79.38 109 LEU A N 1
ATOM 892 C CA . LEU A 1 109 ? 13.117 -8.031 -13.219 1 79.38 109 LEU A CA 1
ATOM 893 C C . LEU A 1 109 ? 14.578 -7.824 -13.594 1 79.38 109 LEU A C 1
ATOM 895 O O . LEU A 1 109 ? 14.883 -7.383 -14.703 1 79.38 109 LEU A O 1
ATOM 899 N N . MET B 1 1 ? -4.258 -7.234 13.172 1 91.06 1 MET B N 1
ATOM 900 C CA . MET B 1 1 ? -3.83 -6.941 11.805 1 91.06 1 MET B CA 1
ATOM 901 C C . MET B 1 1 ? -3.6 -8.227 11.023 1 91.06 1 MET B C 1
ATOM 903 O O . MET B 1 1 ? -2.953 -9.156 11.516 1 91.06 1 MET B O 1
ATOM 907 N N . LYS B 1 2 ? -4.297 -8.375 9.891 1 92.06 2 LYS B N 1
ATOM 908 C CA . LYS B 1 2 ? -4.223 -9.57 9.055 1 92.06 2 LYS B CA 1
ATOM 909 C C . LYS B 1 2 ? -4.109 -9.203 7.578 1 92.06 2 LYS B C 1
ATOM 911 O O . LYS B 1 2 ? -4.824 -8.328 7.094 1 92.06 2 LYS B O 1
ATOM 916 N N . MET B 1 3 ? -3.141 -9.891 6.852 1 94.38 3 MET B N 1
ATOM 917 C CA . MET B 1 3 ? -2.979 -9.68 5.414 1 94.38 3 MET B CA 1
ATOM 918 C C . MET B 1 3 ? -2.807 -11.016 4.691 1 94.38 3 MET B C 1
ATOM 920 O O . MET B 1 3 ? -1.835 -11.734 4.926 1 94.38 3 MET B O 1
ATOM 924 N N . VAL B 1 4 ? -3.748 -11.273 3.748 1 95.06 4 VAL B N 1
ATOM 925 C CA . VAL B 1 4 ? -3.701 -12.508 2.967 1 95.06 4 VAL B CA 1
ATOM 926 C C . VAL B 1 4 ? -3.844 -12.18 1.482 1 95.06 4 VAL B C 1
ATOM 928 O O . VAL B 1 4 ? -4.785 -11.492 1.078 1 95.06 4 VAL B O 1
ATOM 931 N N . ILE B 1 5 ? -2.9 -12.648 0.749 1 93.44 5 ILE B N 1
ATOM 932 C CA . ILE B 1 5 ? -2.936 -12.453 -0.696 1 93.44 5 ILE B CA 1
ATOM 933 C C . ILE B 1 5 ? -2.873 -13.805 -1.403 1 93.44 5 ILE B C 1
ATOM 935 O O . ILE B 1 5 ? -2.002 -14.625 -1.107 1 93.44 5 ILE B O 1
ATOM 939 N N . CYS B 1 6 ? -3.742 -14.039 -2.295 1 89.56 6 CYS B N 1
ATOM 940 C CA . CYS B 1 6 ? -3.701 -15.195 -3.184 1 89.56 6 CYS B CA 1
ATOM 941 C C . CYS B 1 6 ? -3.342 -14.781 -4.605 1 89.56 6 CYS B C 1
ATOM 943 O O . CYS B 1 6 ? -3.615 -13.648 -5.012 1 89.56 6 CYS B O 1
ATOM 945 N N . THR B 1 7 ? -2.691 -15.688 -5.297 1 87.5 7 THR B N 1
ATOM 946 C CA . THR B 1 7 ? -2.236 -15.266 -6.617 1 87.5 7 THR B CA 1
ATOM 947 C C . THR B 1 7 ? -2.791 -16.188 -7.699 1 87.5 7 THR B C 1
ATOM 949 O O . THR B 1 7 ? -3.037 -17.375 -7.453 1 87.5 7 THR B O 1
ATOM 952 N N . GLU B 1 8 ? -3.074 -15.516 -8.805 1 79 8 GLU B N 1
ATOM 953 C CA . GLU B 1 8 ? -3.252 -16.203 -10.078 1 79 8 GLU B CA 1
ATOM 954 C C . GLU B 1 8 ? -2.188 -15.781 -11.086 1 79 8 GLU B C 1
ATOM 956 O O . GLU B 1 8 ? -1.976 -14.586 -11.305 1 79 8 GLU B O 1
ATOM 961 N N . LEU B 1 9 ? -1.422 -16.75 -11.594 1 73.06 9 LEU B N 1
ATOM 962 C CA . LEU B 1 9 ? -0.301 -16.453 -12.477 1 73.06 9 LEU B CA 1
ATOM 963 C C . LEU B 1 9 ? -0.686 -16.672 -13.938 1 73.06 9 LEU B C 1
ATOM 965 O O . LEU B 1 9 ? -1.295 -17.688 -14.281 1 73.06 9 LEU B O 1
ATOM 969 N N . TYR B 1 10 ? -0.51 -15.523 -14.758 1 69.75 10 TYR B N 1
ATOM 970 C CA . TYR B 1 10 ? -0.719 -15.625 -16.203 1 69.75 10 TYR B CA 1
ATOM 971 C C . TYR B 1 10 ? 0.591 -15.438 -16.953 1 69.75 10 TYR B C 1
ATOM 973 O O . TYR B 1 10 ? 1.348 -14.508 -16.672 1 69.75 10 TYR B O 1
ATOM 981 N N . MET B 1 11 ? 1.148 -16.422 -17.641 1 60.03 11 MET B N 1
ATOM 982 C CA . MET B 1 11 ? 2.355 -16.328 -18.453 1 60.03 11 MET B CA 1
ATOM 983 C C . MET B 1 11 ? 2.018 -16.391 -19.938 1 60.03 11 MET B C 1
ATOM 985 O O . MET B 1 11 ? 1.042 -17.031 -20.328 1 60.03 11 MET B O 1
ATOM 989 N N . ASN B 1 12 ? 2.369 -15.289 -20.797 1 56.56 12 ASN B N 1
ATOM 990 C CA . ASN B 1 12 ? 2.17 -15.344 -22.25 1 56.56 12 ASN B CA 1
ATOM 991 C C . ASN B 1 12 ? 3.068 -16.391 -22.906 1 56.56 12 ASN B C 1
ATOM 993 O O . ASN B 1 12 ? 4.195 -16.094 -23.297 1 56.56 12 ASN B O 1
ATOM 997 N N . TYR B 1 13 ? 3.561 -17.422 -22.469 1 50.41 13 TYR B N 1
ATOM 998 C CA . TYR B 1 13 ? 4.129 -18.297 -23.484 1 50.41 13 TYR B CA 1
ATOM 999 C C . TYR B 1 13 ? 3.154 -18.516 -24.641 1 50.41 13 TYR B C 1
ATOM 1001 O O . TYR B 1 13 ? 1.952 -18.281 -24.484 1 50.41 13 TYR B O 1
ATOM 1009 N N . PRO B 1 14 ? 3.566 -19.375 -25.875 1 49.22 14 PRO B N 1
ATOM 1010 C CA . PRO B 1 14 ? 2.57 -19.453 -26.938 1 49.22 14 PRO B CA 1
ATOM 1011 C C . PRO B 1 14 ? 1.137 -19.359 -26.422 1 49.22 14 PRO B C 1
ATOM 1013 O O . PRO B 1 14 ? 0.369 -18.5 -26.875 1 49.22 14 PRO B O 1
ATOM 1016 N N . SER B 1 15 ? 0.312 -20.406 -26.297 1 46.75 15 SER B N 1
ATOM 1017 C CA . SER B 1 15 ? -1.117 -20.406 -26 1 46.75 15 SER B CA 1
ATOM 1018 C C . SER B 1 15 ? -1.399 -19.844 -24.625 1 46.75 15 SER B C 1
ATOM 1020 O O . SER B 1 15 ? -0.6 -20.016 -23.703 1 46.75 15 SER B O 1
ATOM 1022 N N . LEU B 1 16 ? -2.184 -18.656 -24.344 1 46.75 16 LEU B N 1
ATOM 1023 C CA . LEU B 1 16 ? -2.707 -17.906 -23.219 1 46.75 16 LEU B CA 1
ATOM 1024 C C . LEU B 1 16 ? -2.885 -18.812 -22 1 46.75 16 LEU B C 1
ATOM 1026 O O . LEU B 1 16 ? -3.949 -18.812 -21.375 1 46.75 16 LEU B O 1
ATOM 1030 N N . MET B 1 17 ? -2.334 -20 -22.047 1 48.12 17 MET B N 1
ATOM 1031 C CA . MET B 1 17 ? -2.738 -20.875 -20.953 1 48.12 17 MET B CA 1
ATOM 1032 C C . MET B 1 17 ? -2.283 -20.312 -19.609 1 48.12 17 MET B C 1
ATOM 1034 O O . MET B 1 17 ? -1.115 -19.953 -19.453 1 48.12 17 MET B O 1
ATOM 1038 N N . PHE B 1 18 ? -3.217 -19.766 -18.875 1 49.5 18 PHE B N 1
ATOM 1039 C CA . PHE B 1 18 ? -3.127 -19.312 -17.484 1 49.5 18 PHE B CA 1
ATOM 1040 C C . PHE B 1 18 ? -2.75 -20.469 -16.562 1 49.5 18 PHE B C 1
ATOM 1042 O O . PHE B 1 18 ? -3.312 -21.562 -16.672 1 49.5 18 PHE B O 1
ATOM 1049 N N . MET B 1 19 ? -1.559 -20.828 -16.359 1 54.19 19 MET B N 1
ATOM 1050 C CA . MET B 1 19 ? -1.358 -21.75 -15.234 1 54.19 19 MET B CA 1
ATOM 1051 C C . MET B 1 19 ? -1.559 -21.031 -13.906 1 54.19 19 MET B C 1
ATOM 1053 O O . MET B 1 19 ? -1.046 -19.938 -13.703 1 54.19 19 MET B O 1
ATOM 1057 N N . SER B 1 20 ? -2.744 -21.219 -13.312 1 54.81 20 SER B N 1
ATOM 1058 C CA . SER B 1 20 ? -3.076 -20.672 -12.008 1 54.81 20 SER B CA 1
ATOM 1059 C C . SER B 1 20 ? -2.283 -21.344 -10.898 1 54.81 20 SER B C 1
ATOM 1061 O O . SER B 1 20 ? -2.428 -22.562 -10.68 1 54.81 20 SER B O 1
ATOM 1063 N N . LEU B 1 21 ? -0.985 -21.203 -10.742 1 68.5 21 LEU B N 1
ATOM 1064 C CA . LEU B 1 21 ? -0.383 -21.672 -9.5 1 68.5 21 LEU B CA 1
ATOM 1065 C C . LEU B 1 21 ? -0.882 -20.844 -8.312 1 68.5 21 LEU B C 1
ATOM 1067 O O . LEU B 1 21 ? -0.453 -19.703 -8.117 1 68.5 21 LEU B O 1
ATOM 1071 N N . PRO B 1 22 ? -1.923 -21.5 -7.699 1 77.69 22 PRO B N 1
ATOM 1072 C CA . PRO B 1 22 ? -2.453 -20.75 -6.559 1 77.69 22 PRO B CA 1
ATOM 1073 C C . PRO B 1 22 ? -1.428 -20.578 -5.441 1 77.69 22 PRO B C 1
ATOM 1075 O O . PRO B 1 22 ? -0.86 -21.562 -4.957 1 77.69 22 PRO B O 1
ATOM 1078 N N . VAL B 1 23 ? -0.939 -19.484 -5.215 1 87.62 23 VAL B N 1
ATOM 1079 C CA . VAL B 1 23 ? -0.045 -19.141 -4.113 1 87.62 23 VAL B CA 1
ATOM 1080 C C . VAL B 1 23 ? -0.795 -18.312 -3.074 1 87.62 23 VAL B C 1
ATOM 1082 O O . VAL B 1 23 ? -1.488 -17.344 -3.42 1 87.62 23 VAL B O 1
ATOM 1085 N N . ARG B 1 24 ? -0.792 -18.859 -1.932 1 91.25 24 ARG B N 1
ATOM 1086 C CA . ARG B 1 24 ? -1.327 -18.094 -0.81 1 91.25 24 ARG B CA 1
ATOM 1087 C C . ARG B 1 24 ? -0.204 -17.5 0.03 1 91.25 24 ARG B C 1
ATOM 1089 O O . ARG B 1 24 ? 0.674 -18.219 0.508 1 91.25 24 ARG B O 1
ATOM 1096 N N . LEU B 1 25 ? -0.239 -16.234 0.148 1 94.88 25 LEU B N 1
ATOM 1097 C CA . LEU B 1 25 ? 0.736 -15.508 0.957 1 94.88 25 LEU B CA 1
ATOM 1098 C C . LEU B 1 25 ? 0.075 -14.891 2.186 1 94.88 25 LEU B C 1
ATOM 1100 O O . LEU B 1 25 ? -0.943 -14.203 2.07 1 94.88 25 LEU B O 1
ATOM 1104 N N . THR B 1 26 ? 0.586 -15.195 3.305 1 95.88 26 THR B N 1
ATOM 1105 C CA . THR B 1 26 ? 0.156 -14.57 4.551 1 95.88 26 THR B CA 1
ATOM 1106 C C . THR B 1 26 ? 1.284 -13.75 5.164 1 95.88 26 THR B C 1
ATOM 1108 O O . THR B 1 26 ? 2.342 -14.281 5.5 1 95.88 26 THR B O 1
ATOM 1111 N N . ILE B 1 27 ? 0.986 -12.469 5.258 1 96.25 27 ILE B N 1
ATOM 1112 C CA . ILE B 1 27 ? 1.964 -11.617 5.93 1 96.25 27 ILE B CA 1
ATOM 1113 C C . ILE B 1 27 ? 1.718 -11.641 7.438 1 96.25 27 ILE B C 1
ATOM 1115 O O . ILE B 1 27 ? 0.668 -11.195 7.906 1 96.25 27 ILE B O 1
ATOM 1119 N N . THR B 1 28 ? 2.723 -12.086 8.188 1 95 28 THR B N 1
ATOM 1120 C CA . THR B 1 28 ? 2.531 -12.297 9.617 1 95 28 THR B CA 1
ATOM 1121 C C . THR B 1 28 ? 3.244 -11.219 10.43 1 95 28 THR B C 1
ATOM 1123 O O . THR B 1 28 ? 3.023 -11.094 11.633 1 95 28 THR B O 1
ATOM 1126 N N . GLY B 1 29 ? 4.039 -10.484 9.828 1 94.88 29 GLY B N 1
ATOM 1127 C CA . GLY B 1 29 ? 4.742 -9.398 10.484 1 94.88 29 GLY B CA 1
ATOM 1128 C C . GLY B 1 29 ? 5.316 -8.383 9.516 1 94.88 29 GLY B C 1
ATOM 1129 O O . GLY B 1 29 ? 5.734 -8.742 8.414 1 94.88 29 GLY B O 1
ATOM 1130 N N . PHE B 1 30 ? 5.266 -7.117 10.023 1 96.06 30 PHE B N 1
ATOM 1131 C CA . PHE B 1 30 ? 5.996 -6.07 9.32 1 96.06 30 PHE B CA 1
ATOM 1132 C C . PHE B 1 30 ? 6.066 -4.801 10.164 1 96.06 30 PHE B C 1
ATOM 1134 O O . PHE B 1 30 ? 5.32 -4.645 11.133 1 96.06 30 PHE B O 1
ATOM 1141 N N . GLU B 1 31 ? 7.035 -3.963 9.758 1 96.44 31 GLU B N 1
ATOM 1142 C CA . GLU B 1 31 ? 7.121 -2.598 10.266 1 96.44 31 GLU B CA 1
ATOM 1143 C C . GLU B 1 31 ? 7.176 -1.585 9.125 1 96.44 31 GLU B C 1
ATOM 1145 O O . GLU B 1 31 ? 8.008 -1.707 8.219 1 96.44 31 GLU B O 1
ATOM 1150 N N . PHE B 1 32 ? 6.254 -0.632 9.18 1 96.5 32 PHE B N 1
ATOM 1151 C CA . PHE B 1 32 ? 6.219 0.422 8.172 1 96.5 32 PHE B CA 1
ATOM 1152 C C . PHE B 1 32 ? 6.18 1.797 8.836 1 96.5 32 PHE B C 1
ATOM 1154 O O . PHE B 1 32 ? 5.355 2.043 9.719 1 96.5 32 PHE B O 1
ATOM 1161 N N . SER B 1 33 ? 7.035 2.646 8.492 1 95.12 33 SER B N 1
ATOM 1162 C CA . SER B 1 33 ? 7.07 4.031 8.953 1 95.12 33 SER B CA 1
ATOM 1163 C C . SER B 1 33 ? 7.508 4.977 7.836 1 95.12 33 SER B C 1
ATOM 1165 O O . SER B 1 33 ? 8.5 4.719 7.152 1 95.12 33 SER B O 1
ATOM 1167 N N . ALA B 1 34 ? 6.754 6.008 7.645 1 94.5 34 ALA B N 1
ATOM 1168 C CA . ALA B 1 34 ? 7.062 6.945 6.566 1 94.5 34 ALA B CA 1
ATOM 1169 C C . ALA B 1 34 ? 6.5 8.328 6.863 1 94.5 34 ALA B C 1
ATOM 1171 O O . ALA B 1 34 ? 5.602 8.477 7.695 1 94.5 34 ALA B O 1
ATOM 1172 N N . THR B 1 35 ? 7.074 9.297 6.309 1 90.94 35 THR B N 1
ATOM 1173 C CA . THR B 1 35 ? 6.527 10.648 6.312 1 90.94 35 THR B CA 1
ATOM 1174 C C . THR B 1 35 ? 5.844 10.961 4.984 1 90.94 35 THR B C 1
ATOM 1176 O O . THR B 1 35 ? 6.473 10.891 3.926 1 90.94 35 THR B O 1
ATOM 1179 N N . ALA B 1 36 ? 4.625 11.273 5.055 1 91.88 36 ALA B N 1
ATOM 1180 C CA . ALA B 1 36 ? 3.854 11.617 3.861 1 91.88 36 ALA B CA 1
ATOM 1181 C C . ALA B 1 36 ? 3.77 13.125 3.678 1 91.88 36 ALA B C 1
ATOM 1183 O O . ALA B 1 3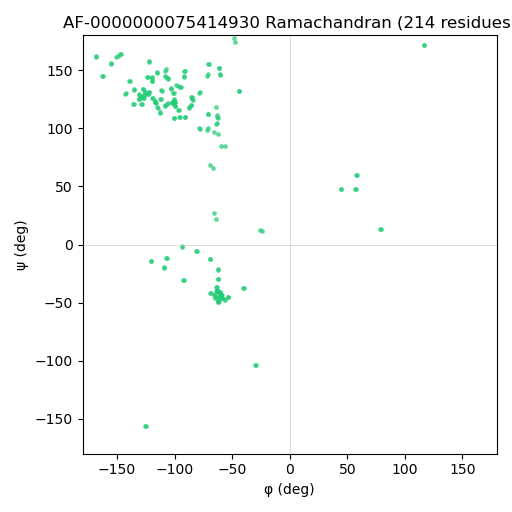6 ? 3.609 13.867 4.648 1 91.88 36 ALA B O 1
ATOM 1184 N N . VAL B 1 37 ? 3.955 13.516 2.461 1 88.38 37 VAL B N 1
ATOM 1185 C CA . VAL B 1 37 ? 3.703 14.891 2.061 1 88.38 37 VAL B CA 1
ATOM 1186 C C . VAL B 1 37 ? 2.352 14.992 1.357 1 88.38 37 VAL B C 1
ATOM 1188 O O . VAL B 1 37 ? 2.076 14.227 0.425 1 88.38 37 VAL B O 1
ATOM 1191 N N . VAL B 1 38 ? 1.554 15.875 1.908 1 87.31 38 VAL B N 1
ATOM 1192 C CA . VAL B 1 38 ? 0.218 16.047 1.347 1 87.31 38 VAL B CA 1
ATOM 1193 C C . VAL B 1 38 ? 0.049 17.484 0.85 1 87.31 38 VAL B C 1
ATOM 1195 O O . VAL B 1 38 ? 0.359 18.438 1.567 1 87.31 38 VAL B O 1
ATOM 1198 N N . ALA B 1 39 ? -0.327 17.562 -0.391 1 84.44 39 ALA B N 1
ATOM 1199 C CA . ALA B 1 39 ? -0.59 18.875 -0.98 1 84.44 39 ALA B CA 1
ATOM 1200 C C . ALA B 1 39 ? -2.02 18.953 -1.511 1 84.44 39 ALA B C 1
ATOM 1202 O O . ALA B 1 39 ? -2.521 18 -2.115 1 84.44 39 ALA B O 1
ATOM 1203 N N . TYR B 1 40 ? -2.625 19.938 -1.157 1 82.38 40 TYR B N 1
ATOM 1204 C CA . TYR B 1 40 ? -3.959 20.219 -1.674 1 82.38 40 TYR B CA 1
ATOM 1205 C C . TYR B 1 40 ? -3.908 21.266 -2.783 1 82.38 40 TYR B C 1
ATOM 1207 O O . TYR B 1 40 ? -3.568 22.422 -2.537 1 82.38 40 TYR B O 1
ATOM 1215 N N . LEU B 1 41 ? -4.156 20.766 -4.02 1 78.88 41 LEU B N 1
ATOM 1216 C CA . LEU B 1 41 ? -4.121 21.641 -5.191 1 78.88 41 LEU B CA 1
ATOM 1217 C C . LEU B 1 41 ? -5.367 21.453 -6.051 1 78.88 41 LEU B C 1
ATOM 1219 O O . LEU B 1 41 ? -5.645 20.328 -6.508 1 78.88 41 LEU B O 1
ATOM 1223 N N . ARG B 1 42 ? -6.184 22.578 -6.492 1 80 42 ARG B N 1
ATOM 1224 C CA . ARG B 1 42 ? -7.32 22.562 -7.41 1 80 42 ARG B CA 1
ATOM 1225 C C . ARG B 1 42 ? -8.258 21.406 -7.09 1 80 42 ARG B C 1
ATOM 1227 O O . ARG B 1 42 ? -8.562 20.578 -7.957 1 80 42 ARG B O 1
ATOM 1234 N N . ASN B 1 43 ? -8.68 21.109 -5.914 1 83.31 43 ASN B N 1
ATOM 1235 C CA . ASN B 1 43 ? -9.672 20.141 -5.465 1 83.31 43 ASN B CA 1
ATOM 1236 C C . ASN B 1 43 ? -9.094 18.719 -5.422 1 83.31 43 ASN B C 1
ATOM 1238 O O . ASN B 1 43 ? -9.836 17.734 -5.477 1 83.31 43 ASN B O 1
ATOM 1242 N N . ARG B 1 44 ? -7.754 18.672 -5.52 1 84.62 44 ARG B N 1
ATOM 1243 C CA . ARG B 1 44 ? -7.102 17.359 -5.453 1 84.62 44 ARG B CA 1
ATOM 1244 C C . ARG B 1 44 ? -6.137 17.297 -4.273 1 84.62 44 ARG B C 1
ATOM 1246 O O . ARG B 1 44 ? -5.551 18.312 -3.883 1 84.62 44 ARG B O 1
ATOM 1253 N N . VAL B 1 45 ? -6.168 16.219 -3.723 1 85.88 45 VAL B N 1
ATOM 1254 C CA . VAL B 1 45 ? -5.145 15.922 -2.727 1 85.88 45 VAL B CA 1
ATOM 1255 C C . VAL B 1 45 ? -4.055 15.055 -3.357 1 85.88 45 VAL B C 1
ATOM 1257 O O . VAL B 1 45 ? -4.336 13.984 -3.895 1 85.88 45 VAL B O 1
ATOM 1260 N N . ASN B 1 46 ? -2.844 15.555 -3.375 1 87.88 46 ASN B N 1
ATOM 1261 C CA . ASN B 1 46 ? -1.67 14.82 -3.846 1 87.88 46 ASN B CA 1
ATOM 1262 C C . ASN B 1 46 ? -0.821 14.32 -2.682 1 87.88 46 ASN B C 1
ATOM 1264 O O . ASN B 1 46 ? -0.629 15.031 -1.693 1 87.88 46 ASN B O 1
ATOM 1268 N N . PHE B 1 47 ? -0.436 13.094 -2.797 1 90.5 47 PHE B N 1
ATOM 1269 C CA . PHE B 1 47 ? 0.313 12.555 -1.67 1 90.5 47 PHE B CA 1
ATOM 1270 C C . PHE B 1 47 ? 1.475 11.695 -2.154 1 90.5 47 PHE B C 1
ATOM 1272 O O . PHE B 1 47 ? 1.36 11 -3.166 1 90.5 47 PHE B O 1
ATOM 1279 N N . CYS B 1 48 ? 2.629 11.797 -1.465 1 92.69 48 CYS B N 1
ATOM 1280 C CA . CYS B 1 48 ? 3.766 10.898 -1.625 1 92.69 48 CYS B CA 1
ATOM 1281 C C . CYS B 1 48 ? 4.512 10.719 -0.308 1 92.69 48 CYS B C 1
ATOM 1283 O O . CYS B 1 48 ? 4.246 11.43 0.661 1 92.69 48 CYS B O 1
ATOM 1285 N N . PHE B 1 49 ? 5.309 9.734 -0.248 1 94.44 49 PHE B 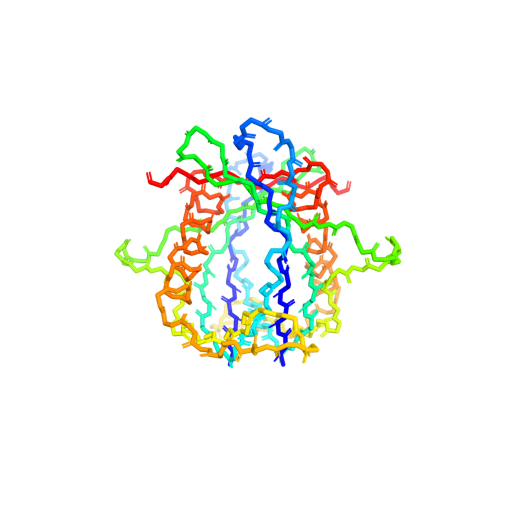N 1
ATOM 1286 C CA . PHE B 1 49 ? 6.211 9.617 0.893 1 94.44 49 PHE B CA 1
ATOM 1287 C C . PHE B 1 49 ? 7.547 10.289 0.602 1 94.44 49 PHE B C 1
ATOM 1289 O O . PHE B 1 49 ? 8.039 10.234 -0.526 1 94.44 49 PHE B O 1
ATOM 1296 N N . LEU B 1 50 ? 8.117 10.891 1.607 1 92.69 50 LEU B N 1
ATOM 1297 C CA . LEU B 1 50 ? 9.5 11.344 1.495 1 92.69 50 LEU B CA 1
ATOM 1298 C C . LEU B 1 50 ? 10.461 10.164 1.477 1 92.69 50 LEU B C 1
ATOM 1300 O O . LEU B 1 50 ? 10.148 9.094 1.986 1 92.69 50 LEU B O 1
ATOM 1304 N N . GLU B 1 51 ? 11.586 10.375 0.917 1 93.94 51 GLU B N 1
ATOM 1305 C CA . GLU B 1 51 ? 12.633 9.359 0.995 1 93.94 51 GLU B CA 1
ATOM 1306 C C . GLU B 1 51 ? 13.031 9.086 2.443 1 93.94 51 GLU B C 1
ATOM 1308 O O . GLU B 1 51 ? 13.039 10 3.271 1 93.94 51 GLU B O 1
ATOM 1313 N N . PRO B 1 52 ? 13.391 7.832 2.693 1 93.31 52 PRO B N 1
ATOM 1314 C CA . PRO B 1 52 ? 13.906 7.578 4.039 1 93.31 52 PRO B CA 1
ATOM 1315 C C . PRO B 1 52 ? 15.172 8.375 4.348 1 93.31 52 PRO B C 1
ATOM 1317 O O . PRO B 1 52 ? 15.898 8.758 3.432 1 93.31 52 PRO B O 1
ATOM 1320 N N . LYS B 1 53 ? 15.289 8.633 5.645 1 90.62 53 LYS B N 1
ATOM 1321 C CA . LYS B 1 53 ? 16.5 9.336 6.059 1 90.62 53 LYS B CA 1
ATOM 1322 C C . LYS B 1 53 ? 17.75 8.617 5.559 1 90.62 53 LYS B C 1
ATOM 1324 O O . LYS B 1 53 ? 18.688 9.258 5.086 1 90.62 53 LYS B O 1
ATOM 1329 N N . ASN B 1 54 ? 17.75 7.328 5.727 1 93.38 54 ASN B N 1
ATOM 1330 C CA . ASN B 1 54 ? 18.75 6.465 5.113 1 93.38 54 ASN B CA 1
ATOM 1331 C C . ASN B 1 54 ? 18.25 5.863 3.805 1 93.38 54 ASN B C 1
ATOM 1333 O O . ASN B 1 54 ? 17.406 4.969 3.812 1 93.38 54 ASN B O 1
ATOM 1337 N N . PRO B 1 55 ? 18.797 6.297 2.641 1 88.5 55 PRO B N 1
ATOM 1338 C CA . PRO B 1 55 ? 18.312 5.863 1.325 1 88.5 55 PRO B CA 1
ATOM 1339 C C . PRO B 1 55 ? 18.469 4.359 1.107 1 88.5 55 PRO B C 1
ATOM 1341 O O . PRO B 1 55 ? 17.812 3.787 0.235 1 88.5 55 PRO B O 1
ATOM 1344 N N . GLU B 1 56 ? 19.328 3.752 1.837 1 90.56 56 GLU B N 1
ATOM 1345 C CA . GLU B 1 56 ? 19.547 2.316 1.693 1 90.56 56 GLU B CA 1
ATOM 1346 C C . GLU B 1 56 ? 18.484 1.52 2.449 1 90.56 56 GLU B C 1
ATOM 1348 O O . GLU B 1 56 ? 18.406 0.297 2.311 1 90.56 56 GLU B O 1
ATOM 1353 N N . GLU B 1 57 ? 17.703 2.275 3.145 1 93.44 57 GLU B N 1
ATOM 1354 C CA . GLU B 1 57 ? 16.672 1.608 3.943 1 93.44 57 GLU B CA 1
ATOM 1355 C C . GLU B 1 57 ? 15.297 1.772 3.32 1 93.44 57 GLU B C 1
ATOM 1357 O O . GLU B 1 57 ? 15 2.805 2.715 1 93.44 57 GLU B O 1
ATOM 1362 N N . SER B 1 58 ? 14.562 0.734 3.453 1 94.81 58 SER B N 1
ATOM 1363 C CA . SER B 1 58 ? 13.172 0.779 3.008 1 94.81 58 SER B CA 1
ATOM 1364 C C . SER B 1 58 ? 12.242 1.205 4.141 1 94.81 58 SER B C 1
ATOM 1366 O O . SER B 1 58 ? 12.547 0.976 5.316 1 94.81 58 SER B O 1
ATOM 1368 N N . HIS B 1 59 ? 11.18 1.859 3.793 1 96.94 59 HIS B N 1
ATOM 1369 C CA . HIS B 1 59 ? 10.148 2.166 4.777 1 96.94 59 HIS B CA 1
ATOM 1370 C C . HIS B 1 59 ? 9.531 0.892 5.344 1 96.94 59 HIS B C 1
ATOM 1372 O O . HIS B 1 59 ? 9.039 0.885 6.473 1 96.94 59 HIS B O 1
ATOM 1378 N N . LEU B 1 60 ? 9.516 -0.123 4.535 1 97 60 LEU B N 1
ATOM 1379 C CA . LEU B 1 60 ? 8.992 -1.43 4.918 1 97 60 LEU B CA 1
ATOM 1380 C C . LEU B 1 60 ? 10.094 -2.307 5.504 1 97 60 LEU B C 1
ATOM 1382 O O . LEU B 1 60 ? 11.008 -2.719 4.789 1 97 60 LEU B O 1
ATOM 1386 N N . LYS B 1 61 ? 10.016 -2.531 6.758 1 96.62 61 LYS B N 1
ATOM 1387 C CA . LYS B 1 61 ? 11.055 -3.279 7.457 1 96.62 61 LYS B CA 1
ATOM 1388 C C . LYS B 1 61 ? 10.484 -4.512 8.148 1 96.62 61 LYS B C 1
ATOM 1390 O O . LYS B 1 61 ? 9.273 -4.598 8.367 1 96.62 61 LYS B O 1
ATOM 1395 N N . GLU B 1 62 ? 11.305 -5.52 8.43 1 96.31 62 GLU B N 1
ATOM 1396 C CA . GLU B 1 62 ? 10.977 -6.668 9.273 1 96.31 62 GLU B CA 1
ATOM 1397 C C . GLU B 1 62 ? 9.75 -7.402 8.742 1 96.31 62 GLU B C 1
ATOM 1399 O O . GLU B 1 62 ? 8.812 -7.684 9.5 1 96.31 62 GLU B O 1
ATOM 1404 N N . VAL B 1 63 ? 9.711 -7.688 7.48 1 96.94 63 VAL B N 1
ATOM 1405 C CA . VAL B 1 63 ? 8.57 -8.344 6.852 1 96.94 63 VAL B CA 1
ATOM 1406 C C . VAL B 1 63 ? 8.695 -9.859 7 1 96.94 63 VAL B C 1
ATOM 1408 O O . VAL B 1 63 ? 9.742 -10.43 6.703 1 96.94 63 VAL B O 1
ATOM 1411 N N . TYR B 1 64 ? 7.68 -10.477 7.516 1 96.69 64 TYR B N 1
ATOM 1412 C CA . TYR B 1 64 ? 7.559 -11.93 7.625 1 96.69 64 TYR B CA 1
ATOM 1413 C C . TYR B 1 64 ? 6.379 -12.445 6.812 1 96.69 64 TYR B C 1
ATOM 1415 O O . TYR B 1 64 ? 5.242 -12.008 7.012 1 96.69 64 TYR B O 1
ATOM 1423 N N . ILE B 1 65 ? 6.621 -13.359 5.891 1 96.19 65 ILE B N 1
ATOM 1424 C CA . ILE B 1 65 ? 5.598 -13.898 5 1 96.19 65 ILE B CA 1
ATOM 1425 C C . ILE B 1 65 ? 5.586 -15.422 5.09 1 96.19 65 ILE B C 1
ATOM 1427 O O . ILE B 1 65 ? 6.645 -16.062 5.098 1 96.19 65 ILE B O 1
ATOM 1431 N N . GLU B 1 66 ? 4.418 -15.938 5.258 1 95.25 66 GLU B N 1
ATOM 1432 C CA . GLU B 1 66 ? 4.18 -17.359 5.09 1 95.25 66 GLU B CA 1
ATOM 1433 C C . GLU B 1 66 ? 3.545 -17.656 3.732 1 95.25 66 GLU B C 1
ATOM 1435 O O . GLU B 1 66 ? 2.611 -16.969 3.314 1 95.25 66 GLU B O 1
ATOM 1440 N N . SER B 1 67 ? 4.117 -18.625 3.025 1 92.38 67 SER B N 1
ATOM 1441 C CA . SER B 1 67 ? 3.605 -18.938 1.695 1 92.38 67 SER B CA 1
ATOM 1442 C C . SER B 1 67 ? 3.117 -20.391 1.613 1 92.38 67 SER B C 1
ATOM 1444 O O . SER B 1 67 ? 3.621 -21.25 2.324 1 92.38 67 SER B O 1
ATOM 1446 N N . GLU B 1 68 ? 2.146 -20.531 0.934 1 90.38 68 GLU B N 1
ATOM 1447 C CA . GLU B 1 68 ? 1.615 -21.828 0.54 1 90.38 68 GLU B CA 1
ATOM 1448 C C . GLU B 1 68 ? 1.39 -21.906 -0.968 1 90.38 68 GLU B C 1
ATOM 1450 O O . GLU B 1 68 ? 0.731 -21.031 -1.544 1 90.38 68 GLU B O 1
ATOM 1455 N N . ILE B 1 69 ? 2.121 -22.938 -1.539 1 85.44 69 ILE B N 1
ATOM 1456 C CA . ILE B 1 69 ? 1.982 -23.141 -2.979 1 85.44 69 ILE B CA 1
ATOM 1457 C C . ILE B 1 69 ? 1.256 -24.453 -3.25 1 85.44 69 ILE B C 1
ATOM 1459 O O . ILE B 1 69 ? 1.648 -25.5 -2.738 1 85.44 69 ILE B O 1
ATOM 1463 N N . GLY B 1 70 ? 0.259 -24.391 -4.16 1 77.94 70 GLY B N 1
ATOM 1464 C CA . GLY B 1 70 ? -0.374 -25.625 -4.586 1 77.94 70 GLY B CA 1
ATOM 1465 C C . GLY B 1 70 ? -1.842 -25.703 -4.211 1 77.94 70 GLY B C 1
ATOM 1466 O O . GLY B 1 70 ? -2.387 -24.766 -3.611 1 77.94 70 GLY B O 1
ATOM 1467 N N . ASP B 1 71 ? -2.549 -26.828 -4.781 1 68.75 71 ASP B N 1
ATOM 1468 C CA . ASP B 1 71 ? -3.953 -27.156 -4.562 1 68.75 71 ASP B CA 1
ATOM 1469 C C . ASP B 1 71 ? -4.125 -28.031 -3.32 1 68.75 71 ASP B C 1
ATOM 1471 O O . ASP B 1 71 ? -3.406 -29.016 -3.143 1 68.75 71 ASP B O 1
ATOM 1475 N N . LYS B 1 72 ? -4.863 -27.484 -2.307 1 63.44 72 LYS B N 1
ATOM 1476 C CA . LYS B 1 72 ? -5.117 -28.203 -1.062 1 63.44 72 LYS B CA 1
ATOM 1477 C C . LYS B 1 72 ? -5.391 -29.672 -1.328 1 63.44 72 LYS B C 1
ATOM 1479 O O . LYS B 1 72 ? -5.09 -30.531 -0.49 1 63.44 72 LYS B O 1
ATOM 1484 N N . GLU B 1 73 ? -6.066 -29.891 -2.369 1 59.94 73 GLU B N 1
ATOM 1485 C CA . GLU B 1 73 ? -6.426 -31.281 -2.645 1 59.94 73 GLU B CA 1
ATOM 1486 C C . GLU B 1 73 ? -5.199 -32.094 -3.021 1 59.94 73 GLU B C 1
ATOM 1488 O O . GLU B 1 73 ? -5.242 -33.344 -3.008 1 59.94 73 GLU B O 1
ATOM 1493 N N . LYS B 1 74 ? -4.055 -31.469 -3.311 1 71.5 74 LYS B N 1
ATOM 1494 C CA . LYS B 1 74 ? -2.828 -32.156 -3.684 1 71.5 74 LYS B CA 1
ATOM 1495 C C . LYS B 1 74 ? -1.664 -31.75 -2.787 1 71.5 74 LYS B C 1
ATOM 1497 O O . LYS B 1 74 ? -1.871 -31.312 -1.652 1 71.5 74 LYS B O 1
ATOM 1502 N N . GLN B 1 75 ? -0.488 -31.859 -3.199 1 77.12 75 GLN B N 1
ATOM 1503 C CA . GLN B 1 75 ? 0.73 -31.531 -2.461 1 77.12 75 GLN B CA 1
ATOM 1504 C C . GLN B 1 75 ? 0.894 -30.031 -2.285 1 77.12 75 GLN B C 1
ATOM 1506 O O . GLN B 1 75 ? 0.767 -29.266 -3.246 1 77.12 75 GLN B O 1
ATOM 1511 N N . VAL B 1 76 ? 0.783 -29.609 -1.018 1 80.25 76 VAL B N 1
ATOM 1512 C CA . VAL B 1 76 ? 0.965 -28.203 -0.674 1 80.25 76 VAL B CA 1
ATOM 1513 C C . VAL B 1 76 ? 2.393 -27.969 -0.187 1 80.25 76 VAL B C 1
ATOM 1515 O O . VAL B 1 76 ? 2.891 -28.703 0.669 1 80.25 76 VAL B O 1
ATOM 1518 N N . LEU B 1 77 ? 3.176 -27.109 -1.005 1 84.62 77 LEU B N 1
ATOM 1519 C CA . LEU B 1 77 ? 4.48 -26.656 -0.536 1 84.62 77 LEU B CA 1
ATOM 1520 C C . LEU B 1 77 ? 4.34 -25.422 0.358 1 84.62 77 LEU B C 1
ATOM 1522 O O . LEU B 1 77 ? 3.652 -24.469 -0.001 1 84.62 77 LEU B O 1
ATOM 1526 N N . LYS B 1 78 ? 4.871 -25.531 1.527 1 88.94 78 LYS B N 1
ATOM 1527 C CA . LYS B 1 78 ? 4.785 -24.422 2.475 1 88.94 78 LYS B CA 1
ATOM 1528 C C . LYS B 1 78 ? 6.141 -23.734 2.648 1 88.94 78 LYS B C 1
ATOM 1530 O O . LYS B 1 78 ? 7.184 -24.375 2.488 1 88.94 78 LYS B O 1
ATOM 1535 N N . ASN B 1 79 ? 6.082 -22.359 2.836 1 88.81 79 ASN B N 1
ATOM 1536 C CA . ASN B 1 79 ? 7.23 -21.531 3.211 1 88.81 79 ASN B CA 1
ATOM 153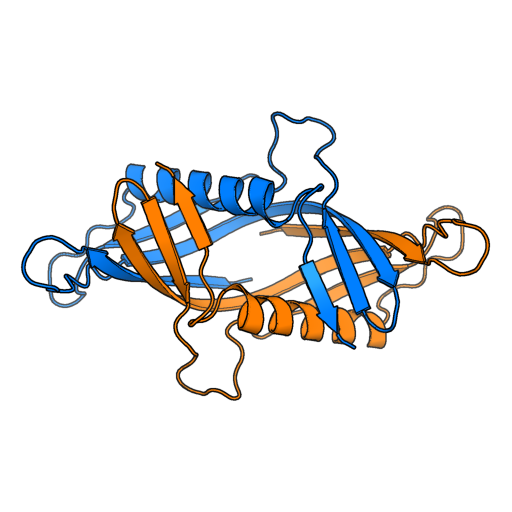7 C C . ASN B 1 79 ? 8.359 -21.641 2.193 1 88.81 79 ASN B C 1
ATOM 1539 O O . ASN B 1 79 ? 9.477 -22.031 2.539 1 88.81 79 ASN B O 1
ATOM 1543 N N . VAL B 1 80 ? 7.977 -21.281 1.075 1 89.12 80 VAL B N 1
ATOM 1544 C CA . VAL B 1 80 ? 8.961 -21.234 -0 1 89.12 80 VAL B CA 1
ATOM 1545 C C . VAL B 1 80 ? 9.805 -19.969 0.135 1 89.12 80 VAL B C 1
ATOM 1547 O O . VAL B 1 80 ? 9.391 -18.891 -0.292 1 89.12 80 VAL B O 1
ATOM 1550 N N . GLY B 1 81 ? 11.016 -20.078 0.68 1 92.12 81 GLY B N 1
ATOM 1551 C CA . GLY B 1 81 ? 11.883 -18.984 1.059 1 92.12 81 GLY B CA 1
ATOM 1552 C C . GLY B 1 81 ? 12.211 -18.047 -0.096 1 92.12 81 GLY B C 1
ATOM 1553 O O . GLY B 1 81 ? 12.141 -16.828 0.046 1 92.12 81 GLY B O 1
ATOM 1554 N N . LYS B 1 82 ? 12.57 -18.594 -1.186 1 90.31 82 LYS B N 1
ATOM 1555 C CA . LYS B 1 82 ? 12.953 -17.766 -2.328 1 90.31 82 LYS B CA 1
ATOM 1556 C C . LYS B 1 82 ? 11.781 -16.906 -2.799 1 90.31 82 LYS B C 1
ATOM 1558 O O . LYS B 1 82 ? 11.969 -15.75 -3.188 1 90.31 82 LYS B O 1
ATOM 1563 N N . LEU B 1 83 ? 10.57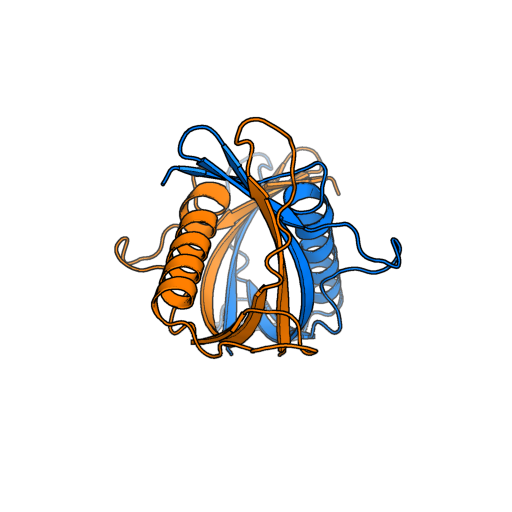8 -17.484 -2.812 1 87.69 83 LEU B N 1
ATOM 1564 C CA . LEU B 1 83 ? 9.383 -16.75 -3.211 1 87.69 83 LEU B CA 1
ATOM 1565 C C . LEU B 1 83 ? 9.086 -15.617 -2.229 1 87.69 83 LEU B C 1
ATOM 1567 O O . LEU B 1 83 ? 8.789 -14.492 -2.639 1 87.69 83 LEU B O 1
ATOM 1571 N N . GLU B 1 84 ? 9.172 -15.938 -1.008 1 93.88 84 GLU B N 1
ATOM 1572 C CA . GLU B 1 84 ? 8.906 -14.945 0.03 1 93.88 84 GLU B CA 1
ATOM 1573 C C . GLU B 1 84 ? 9.875 -13.773 -0.069 1 93.88 84 GLU B C 1
ATOM 1575 O O . GLU B 1 84 ? 9.461 -12.617 0.018 1 93.88 84 GLU B O 1
ATOM 1580 N N . LYS B 1 85 ? 11.18 -14.078 -0.294 1 94.75 85 LYS B N 1
ATOM 1581 C CA . LYS B 1 85 ? 12.18 -13.023 -0.457 1 94.75 85 LYS B CA 1
ATOM 1582 C C . LYS B 1 85 ? 11.898 -12.188 -1.7 1 94.75 85 LYS B C 1
ATOM 1584 O O . LYS B 1 85 ? 12.008 -10.961 -1.666 1 94.75 85 LYS B O 1
ATOM 1589 N N . PHE B 1 86 ? 11.516 -12.844 -2.678 1 90.19 86 PHE B N 1
ATOM 1590 C CA . PHE B 1 86 ? 11.172 -12.164 -3.922 1 90.19 86 PHE B CA 1
ATOM 1591 C C . PHE B 1 86 ? 10.008 -11.203 -3.713 1 90.19 86 PHE B C 1
ATOM 1593 O O . PHE B 1 86 ? 10.055 -10.055 -4.16 1 90.19 86 PHE B O 1
ATOM 1600 N N . ILE B 1 87 ? 8.969 -11.656 -3.098 1 91.94 87 ILE B N 1
ATOM 1601 C CA . ILE B 1 87 ? 7.777 -10.852 -2.865 1 91.94 87 ILE B CA 1
ATOM 1602 C C . ILE B 1 87 ? 8.133 -9.625 -2.021 1 91.94 87 ILE B C 1
ATOM 1604 O O . ILE B 1 87 ? 7.688 -8.516 -2.309 1 91.94 87 ILE B O 1
ATOM 1608 N N . ILE B 1 88 ? 8.977 -9.844 -1.013 1 95.38 88 ILE B N 1
ATOM 1609 C CA . ILE B 1 88 ? 9.398 -8.742 -0.151 1 95.38 88 ILE B CA 1
ATOM 1610 C C . ILE B 1 88 ? 10.156 -7.703 -0.974 1 95.38 88 ILE B C 1
ATOM 1612 O O . ILE B 1 88 ? 9.883 -6.504 -0.868 1 95.38 88 ILE B O 1
ATOM 1616 N N . ASP B 1 89 ? 11.047 -8.164 -1.795 1 93.44 89 ASP B N 1
ATOM 1617 C CA . ASP B 1 89 ? 11.82 -7.266 -2.643 1 93.44 89 ASP B CA 1
ATOM 1618 C C . ASP B 1 89 ? 10.914 -6.477 -3.586 1 93.44 89 ASP B C 1
ATOM 1620 O O . ASP B 1 89 ? 11.117 -5.281 -3.797 1 93.44 89 ASP B O 1
ATOM 1624 N N . GLN B 1 90 ? 9.938 -7.133 -4.113 1 88.56 90 GLN B N 1
ATOM 1625 C CA . GLN B 1 90 ? 9.023 -6.457 -5.031 1 88.56 90 GLN B CA 1
ATOM 1626 C C . GLN B 1 90 ? 8.164 -5.43 -4.297 1 88.56 90 GLN B C 1
ATOM 1628 O O . GLN B 1 90 ? 7.895 -4.352 -4.824 1 88.56 90 GLN B O 1
ATOM 1633 N N . LEU B 1 91 ? 7.707 -5.801 -3.131 1 92.56 91 LEU B N 1
ATOM 1634 C CA . LEU B 1 91 ? 6.922 -4.863 -2.336 1 92.56 91 LEU B CA 1
ATOM 1635 C C . LEU B 1 91 ? 7.727 -3.605 -2.025 1 92.56 91 LEU B C 1
ATOM 1637 O O . LEU B 1 91 ? 7.211 -2.49 -2.135 1 92.56 91 LEU B O 1
ATOM 1641 N N . ARG B 1 92 ? 8.938 -3.779 -1.679 1 94.44 92 ARG B N 1
ATOM 1642 C CA . ARG B 1 92 ? 9.812 -2.643 -1.407 1 94.44 92 ARG B CA 1
ATOM 1643 C C . ARG B 1 92 ? 10.016 -1.799 -2.66 1 94.44 92 ARG B C 1
ATOM 1645 O O . ARG B 1 92 ? 9.984 -0.568 -2.6 1 94.44 92 ARG B O 1
ATOM 1652 N N . LYS B 1 93 ? 10.164 -2.447 -3.742 1 91.56 93 LYS B N 1
ATOM 1653 C CA . LYS B 1 93 ? 10.352 -1.748 -5.008 1 91.56 93 LYS B CA 1
ATOM 1654 C C . LYS B 1 93 ? 9.109 -0.95 -5.391 1 91.56 93 LYS B C 1
ATOM 1656 O O . LYS B 1 93 ? 9.211 0.185 -5.859 1 91.56 93 LYS B O 1
ATOM 1661 N N . ILE B 1 94 ? 7.938 -1.538 -5.223 1 90.56 94 ILE B N 1
ATOM 1662 C CA . ILE B 1 94 ? 6.684 -0.859 -5.535 1 90.56 94 ILE B CA 1
ATOM 1663 C C . ILE B 1 94 ? 6.566 0.413 -4.699 1 90.56 94 ILE B C 1
ATOM 1665 O O . ILE B 1 94 ? 6.219 1.476 -5.223 1 90.56 94 ILE B O 1
ATOM 1669 N N . ILE B 1 95 ? 6.859 0.313 -3.428 1 93.44 95 ILE B N 1
ATOM 1670 C CA . ILE B 1 95 ? 6.789 1.469 -2.541 1 93.44 95 ILE B CA 1
ATOM 1671 C C . ILE B 1 95 ? 7.781 2.535 -3 1 93.44 95 ILE B C 1
ATOM 1673 O O . ILE B 1 95 ? 7.422 3.705 -3.146 1 93.44 95 ILE B O 1
ATOM 1677 N N . ASP B 1 96 ? 9 2.168 -3.242 1 92.19 96 ASP B N 1
ATOM 1678 C CA . ASP B 1 96 ? 10.07 3.096 -3.6 1 92.19 96 ASP B CA 1
ATOM 1679 C C . ASP B 1 96 ? 9.773 3.783 -4.934 1 92.19 96 ASP B C 1
ATOM 1681 O O . ASP B 1 96 ? 9.992 4.988 -5.078 1 92.19 96 ASP B O 1
ATOM 1685 N N . GLU B 1 97 ? 9.188 3.066 -5.832 1 88.94 97 GLU B N 1
ATOM 1686 C CA . GLU B 1 97 ? 9.047 3.566 -7.199 1 88.94 97 GLU B CA 1
ATOM 1687 C C . GLU B 1 97 ? 7.715 4.293 -7.383 1 88.94 97 GLU B C 1
ATOM 1689 O O . GLU B 1 97 ? 7.625 5.254 -8.148 1 88.94 97 GLU B O 1
ATOM 1694 N N . ASP B 1 98 ? 6.711 3.91 -6.691 1 89 98 ASP B N 1
ATOM 1695 C CA . ASP B 1 98 ? 5.387 4.43 -7.016 1 89 98 ASP B CA 1
ATOM 1696 C C . ASP B 1 98 ? 4.898 5.398 -5.941 1 89 98 ASP B C 1
ATOM 1698 O O . ASP B 1 98 ? 3.986 6.191 -6.184 1 89 98 ASP B O 1
ATOM 1702 N N . PHE B 1 99 ? 5.504 5.305 -4.75 1 93 99 PHE B N 1
ATOM 1703 C CA . PHE B 1 99 ? 4.887 6.078 -3.682 1 93 99 PHE B CA 1
ATOM 1704 C C . PHE B 1 99 ? 5.875 7.086 -3.105 1 93 99 PHE B C 1
ATOM 1706 O O . PHE B 1 99 ? 5.484 8 -2.375 1 93 99 PHE B O 1
ATOM 1713 N N . VAL B 1 100 ? 7.164 6.918 -3.426 1 94.19 100 VAL B N 1
ATOM 1714 C CA . VAL B 1 100 ? 8.172 7.832 -2.904 1 94.19 100 VAL B CA 1
ATOM 1715 C C . VAL B 1 100 ? 8.445 8.938 -3.922 1 94.19 100 VAL B C 1
ATOM 1717 O O . VAL B 1 100 ? 8.531 8.68 -5.125 1 94.19 100 VAL B O 1
ATOM 1720 N N . PHE B 1 101 ? 8.516 10.172 -3.4 1 92.88 101 PHE B N 1
ATOM 1721 C CA . PHE B 1 101 ? 8.859 11.297 -4.266 1 92.88 101 PHE B CA 1
ATOM 1722 C C . PHE B 1 101 ? 10.023 10.938 -5.18 1 92.88 101 PHE B C 1
ATOM 1724 O O . PHE B 1 101 ? 11 10.328 -4.738 1 92.88 101 PHE B O 1
ATOM 1731 N N . PRO B 1 102 ? 9.914 11.203 -6.398 1 92.31 102 PRO B N 1
ATOM 1732 C CA . PRO B 1 102 ? 9.055 12.172 -7.074 1 92.31 102 PRO B CA 1
ATOM 1733 C C . PRO B 1 102 ? 7.738 11.562 -7.555 1 92.31 102 PRO B C 1
ATOM 1735 O O . PRO B 1 102 ? 6.91 12.258 -8.148 1 92.31 102 PRO B O 1
ATOM 1738 N N . SER B 1 103 ? 7.426 10.273 -7.395 1 90.19 103 SER B N 1
ATOM 1739 C CA . SER B 1 103 ? 6.125 9.695 -7.703 1 90.19 103 SER B CA 1
ATOM 1740 C C . SER B 1 103 ? 5.07 10.125 -6.691 1 90.19 103 SER B C 1
ATOM 1742 O O . SER B 1 103 ? 5.387 10.391 -5.527 1 90.19 103 SER B O 1
ATOM 1744 N N . TYR B 1 104 ? 3.885 10.289 -7.219 1 90.19 104 TYR B N 1
ATOM 1745 C CA . TYR B 1 104 ? 2.805 10.672 -6.316 1 90.19 104 TYR B CA 1
ATOM 1746 C C . TYR B 1 104 ? 1.469 10.125 -6.805 1 90.19 104 TYR B C 1
ATOM 1748 O O . TYR B 1 104 ? 1.351 9.688 -7.953 1 90.19 104 TYR B O 1
ATOM 1756 N N . HIS B 1 105 ? 0.549 10.109 -5.867 1 89.38 105 HIS B N 1
ATOM 1757 C CA . HIS B 1 105 ? -0.833 9.758 -6.172 1 89.38 105 HIS B CA 1
ATOM 1758 C C . HIS B 1 105 ? -1.769 10.938 -5.93 1 89.38 105 HIS B C 1
ATOM 1760 O O . HIS B 1 105 ? -1.495 11.789 -5.078 1 89.38 105 HIS B O 1
ATOM 1766 N N . SER B 1 106 ? -2.807 10.961 -6.746 1 88.44 106 SER B N 1
ATOM 1767 C CA . SER B 1 106 ? -3.768 12.055 -6.676 1 88.44 106 SER B CA 1
ATOM 1768 C C . SER B 1 106 ? -5.191 11.531 -6.527 1 88.44 106 SER B C 1
ATOM 1770 O O . SER B 1 106 ? -5.57 10.555 -7.172 1 88.44 106 SER B O 1
ATOM 1772 N N . ILE B 1 107 ? -5.891 12.164 -5.59 1 86.38 107 ILE B N 1
ATOM 1773 C CA . ILE B 1 107 ? -7.293 11.812 -5.395 1 86.38 107 ILE B CA 1
ATOM 1774 C C . ILE B 1 107 ? -8.156 13.07 -5.469 1 86.38 107 ILE B C 1
ATOM 1776 O O . ILE B 1 107 ? -7.812 14.094 -4.875 1 86.38 107 ILE B O 1
ATOM 1780 N N . GLU B 1 108 ? -9.102 12.914 -6.27 1 85.69 108 GLU B N 1
ATOM 1781 C CA . GLU B 1 108 ? -10.062 14.016 -6.324 1 85.69 108 GLU B CA 1
ATOM 1782 C C . GLU B 1 108 ? -11.023 13.969 -5.145 1 85.69 108 GLU B C 1
ATOM 1784 O O . GLU B 1 108 ? -11.5 12.898 -4.766 1 85.69 108 GLU B O 1
ATOM 1789 N N . LEU B 1 109 ? -11.195 15.062 -4.477 1 79 109 LEU B N 1
ATOM 1790 C CA . LEU B 1 109 ? -12.141 15.148 -3.361 1 79 109 LEU B CA 1
ATOM 1791 C C . LEU B 1 109 ? -13.562 15.367 -3.867 1 79 109 LEU B C 1
ATOM 1793 O O . LEU B 1 109 ? -13.766 15.961 -4.926 1 79 109 LEU B O 1
#